Protein AF-A0A8H7DNH8-F1 (afdb_monomer_lite)

Foldseek 3Di:
DDDDDDDDDDDDDDDDDDDDDDDDDDDDDDDDDDDDDDDDDDDDDPDDPPPVVVVVVVVVVPPDDDDDDCCVPPVVVVVVVVVVVVVVVVVVVVVVVVVVVVVVVCVVVVVVVVVVVVVVVVVVVVVVVQVVCVVVVNDPPDDVVVVPVPPPPPPPVCPVVVVVVVVVVVVVVVVVVVCCVVVVDDD

Organism: Pleurotus ostreatus (NCBI:txid5322)

Secondary structure (DSSP, 8-state):
---PPPPP------------------------------------------HHHHHHHHHHHHSPPPPP-HIIIIIHHHHHHHHHHHHHHHHHHHHHHHHHHHHHHHHHHHHHHHHHHHHHHHHHHHHHHHHHHHHTT----SSHHHHHTTS---STTHHHHHHHHHHHHHHHHHHHHHHHHHH----

Sequence (187 aa):
MSSPPTSPRQSSDDTGVLPASSPNTSTSTSASLNQVQHATEKKQELKEPSLTQSRRVAETISAPFVPFDAEAAIVKPFQEETNRDTVFEREFTSMLLDIMLEFHAWSAARPRGESEYSGQLIEQRIGKVMSIEMEQGRSSTSTVLSRAYRIPFPFLRSTLIEDTRRRLSDFIKQVKLALDALTGIQL

Radius of gyration: 42.12 Å; chains: 1; bounding box: 77×62×117 Å

Structure (mmCIF, N/CA/C/O backbone):
data_AF-A0A8H7DNH8-F1
#
_entry.id   AF-A0A8H7DNH8-F1
#
loop_
_atom_site.group_PDB
_atom_site.id
_atom_site.type_symbol
_atom_site.label_atom_id
_atom_site.label_alt_id
_atom_site.label_comp_id
_atom_site.label_asym_id
_atom_site.label_entity_id
_atom_site.label_seq_id
_atom_site.pdbx_PDB_ins_code
_atom_site.Cartn_x
_atom_site.Cartn_y
_atom_site.Cartn_z
_atom_site.occupancy
_atom_site.B_iso_or_equiv
_atom_site.auth_seq_id
_atom_site.auth_comp_id
_atom_site.auth_asym_id
_atom_site.auth_atom_id
_atom_site.pdbx_PDB_model_num
ATOM 1 N N . MET A 1 1 ? 40.876 25.901 -35.686 1.00 47.91 1 MET A N 1
ATOM 2 C CA . MET A 1 1 ? 40.395 27.080 -34.937 1.00 47.91 1 MET A CA 1
ATOM 3 C C . MET A 1 1 ? 38.939 26.834 -34.600 1.00 47.91 1 MET A C 1
ATOM 5 O O . MET A 1 1 ? 38.187 26.416 -35.469 1.00 47.91 1 MET A O 1
ATOM 9 N N . SER A 1 2 ? 38.626 26.940 -33.315 1.00 46.78 2 SER A N 1
ATOM 10 C CA . SER A 1 2 ? 37.386 26.509 -32.674 1.00 46.78 2 SER A CA 1
ATOM 11 C C . SER A 1 2 ? 36.223 27.461 -32.950 1.00 46.78 2 SER A C 1
ATOM 13 O O . SER A 1 2 ? 36.419 28.671 -33.036 1.00 46.78 2 SER A O 1
ATOM 15 N N . SER A 1 3 ? 35.001 26.941 -33.007 1.00 57.00 3 SER A N 1
ATOM 16 C CA . SER A 1 3 ? 33.783 27.731 -32.792 1.00 57.00 3 SER A CA 1
ATOM 17 C C . SER A 1 3 ? 32.740 26.863 -32.073 1.00 57.00 3 SER A C 1
ATOM 19 O O . SER A 1 3 ? 32.553 25.714 -32.479 1.00 57.00 3 SER A O 1
ATOM 21 N N . PRO A 1 4 ? 32.109 27.356 -30.991 1.00 63.47 4 PRO A N 1
ATOM 22 C CA . PRO A 1 4 ? 31.113 26.617 -30.218 1.00 63.47 4 PRO A CA 1
ATOM 23 C C . PRO A 1 4 ? 29.677 26.943 -30.675 1.00 63.47 4 PRO A C 1
ATOM 25 O O . PRO A 1 4 ? 29.455 28.007 -31.256 1.00 63.47 4 PRO A O 1
ATOM 28 N N . PRO A 1 5 ? 28.683 26.085 -30.377 1.00 58.75 5 PRO A N 1
ATOM 29 C CA . PRO A 1 5 ? 27.279 26.432 -30.535 1.00 58.75 5 PRO A CA 1
ATOM 30 C C . PRO A 1 5 ? 26.673 27.052 -29.264 1.00 58.75 5 PRO A C 1
ATOM 32 O O . PRO A 1 5 ? 26.968 26.674 -28.131 1.00 58.75 5 PRO A O 1
ATOM 35 N N . THR A 1 6 ? 25.807 28.020 -29.530 1.00 52.22 6 THR A N 1
ATOM 36 C CA . THR A 1 6 ? 25.040 28.915 -28.662 1.00 52.22 6 THR A CA 1
ATOM 37 C C . THR A 1 6 ? 23.956 28.192 -27.849 1.00 52.22 6 THR A C 1
ATOM 39 O O . THR A 1 6 ? 23.147 27.462 -28.418 1.00 52.22 6 THR A O 1
ATOM 42 N N . SER A 1 7 ? 23.880 28.460 -26.539 1.00 49.66 7 SER A N 1
ATOM 43 C CA . SER A 1 7 ? 22.707 28.142 -25.703 1.00 49.66 7 SER A CA 1
ATOM 44 C C . SER A 1 7 ? 21.700 29.303 -25.679 1.00 49.66 7 SER A C 1
ATOM 46 O O . SER A 1 7 ? 22.113 30.460 -25.783 1.00 49.66 7 SER A O 1
ATOM 48 N N . PRO A 1 8 ? 20.392 29.027 -25.511 1.00 54.66 8 PRO A N 1
ATOM 49 C CA . PRO A 1 8 ? 19.342 30.035 -25.592 1.00 54.66 8 PRO A CA 1
ATOM 50 C C . PRO A 1 8 ? 18.833 30.522 -24.219 1.00 54.66 8 PRO A C 1
ATOM 52 O O . PRO A 1 8 ? 18.924 29.821 -23.216 1.00 54.66 8 PRO A O 1
ATOM 55 N N . ARG A 1 9 ? 18.127 31.664 -24.281 1.00 39.25 9 ARG A N 1
ATOM 56 C CA . ARG A 1 9 ? 16.942 32.038 -23.480 1.00 39.25 9 ARG A CA 1
ATOM 57 C C . ARG A 1 9 ? 17.170 32.552 -22.045 1.00 39.25 9 ARG A C 1
ATOM 59 O O . ARG A 1 9 ? 17.145 31.804 -21.078 1.00 39.25 9 ARG A O 1
ATOM 66 N N . GLN A 1 10 ? 17.211 33.877 -21.915 1.00 41.88 10 GLN A N 1
ATOM 67 C CA . GLN A 1 10 ? 16.674 34.586 -20.750 1.00 41.88 10 GLN A CA 1
ATOM 68 C C . GLN A 1 10 ? 15.463 35.394 -21.225 1.00 41.88 10 GLN A C 1
ATOM 70 O O . GLN A 1 10 ? 15.600 36.226 -22.119 1.00 41.88 10 GLN A O 1
ATOM 75 N N . SER A 1 11 ? 14.284 35.106 -20.672 1.00 46.84 11 SER A N 1
ATOM 76 C CA . SER A 1 11 ? 13.146 36.022 -20.714 1.00 46.84 11 SER A CA 1
ATOM 77 C C . SER A 1 11 ? 12.839 36.441 -19.284 1.00 46.84 11 SER A C 1
ATOM 79 O O . SER A 1 11 ? 12.730 35.611 -18.381 1.00 46.84 11 SER A O 1
ATOM 81 N N . SER A 1 12 ? 12.789 37.750 -19.122 1.00 50.28 12 SER A N 1
ATOM 82 C CA . SER A 1 12 ? 12.244 38.489 -17.997 1.00 50.28 12 SER A CA 1
ATOM 83 C C . SER A 1 12 ? 10.714 38.433 -18.027 1.00 50.28 12 SER A C 1
ATOM 85 O O . SER A 1 12 ? 10.151 38.120 -19.077 1.00 50.28 12 SER A O 1
ATOM 87 N N . ASP A 1 13 ? 10.123 38.757 -16.875 1.00 42.81 13 ASP A N 1
ATOM 88 C CA . ASP A 1 13 ? 8.752 39.229 -16.593 1.00 42.81 13 ASP A CA 1
ATOM 89 C C . ASP A 1 13 ? 8.106 38.384 -15.485 1.00 42.81 13 ASP A C 1
ATOM 91 O O . ASP A 1 13 ? 8.269 37.168 -15.443 1.00 42.81 13 ASP A O 1
ATOM 95 N N . ASP A 1 14 ? 7.299 38.903 -14.569 1.00 35.97 14 ASP A N 1
ATOM 96 C CA . ASP A 1 14 ? 7.081 40.237 -14.011 1.00 35.97 14 ASP A CA 1
ATOM 97 C C . ASP A 1 14 ? 6.095 40.010 -12.839 1.00 35.97 14 ASP A C 1
ATOM 99 O O . ASP A 1 14 ? 5.293 39.077 -12.852 1.00 35.97 14 ASP A O 1
ATOM 103 N N . THR A 1 15 ? 6.230 40.837 -11.812 1.00 45.03 15 THR A N 1
ATOM 104 C CA . THR A 1 15 ? 5.279 41.288 -10.781 1.00 45.03 15 THR A CA 1
ATOM 105 C C . THR A 1 15 ? 3.894 40.614 -10.615 1.00 45.03 15 THR A C 1
ATOM 107 O O . THR A 1 15 ? 3.069 40.573 -11.521 1.00 45.03 15 THR A O 1
ATOM 110 N N . GLY A 1 16 ? 3.556 40.264 -9.363 1.00 33.72 16 GLY A N 1
ATOM 111 C CA . GLY A 1 16 ? 2.184 39.947 -8.923 1.00 33.72 16 GLY A CA 1
ATOM 112 C C . GLY A 1 16 ? 2.096 39.660 -7.414 1.00 33.72 16 GLY A C 1
ATOM 113 O O . GLY A 1 16 ? 2.322 38.535 -6.997 1.00 33.72 16 GLY A O 1
ATOM 114 N N . VAL A 1 17 ? 2.024 40.685 -6.555 1.00 40.66 17 VAL A N 1
ATOM 115 C CA . VAL A 1 17 ? 0.801 41.146 -5.850 1.00 40.66 17 VAL A CA 1
ATOM 116 C C . VAL A 1 17 ? 0.347 40.238 -4.686 1.00 40.66 17 VAL A C 1
ATOM 118 O O . VAL A 1 17 ? -0.134 39.127 -4.875 1.00 40.66 17 VAL A O 1
ATOM 121 N N . LEU A 1 18 ? 0.459 40.779 -3.462 1.00 46.69 18 LEU A N 1
ATOM 122 C CA . LEU A 1 18 ? -0.246 40.336 -2.247 1.00 46.69 18 LEU A CA 1
ATOM 123 C C . LEU A 1 18 ? -1.770 40.466 -2.432 1.00 46.69 18 LEU A C 1
ATOM 125 O O . LEU A 1 18 ? -2.220 41.413 -3.078 1.00 46.69 18 LEU A O 1
ATOM 129 N N . PRO A 1 19 ? -2.578 39.633 -1.755 1.00 52.28 19 PRO A N 1
ATOM 130 C CA . PRO A 1 19 ? -3.329 40.217 -0.642 1.00 52.28 19 PRO A CA 1
ATOM 131 C C . PRO A 1 19 ? -3.487 39.300 0.581 1.00 52.28 19 PRO A C 1
ATOM 133 O O . PRO A 1 19 ? -3.458 38.074 0.517 1.00 52.28 19 PRO A O 1
ATOM 136 N N . ALA A 1 20 ? -3.692 39.967 1.714 1.00 44.56 20 ALA A N 1
ATOM 137 C CA . ALA A 1 20 ? -4.118 39.418 2.991 1.00 44.56 20 ALA A CA 1
ATOM 138 C C . ALA A 1 20 ? -5.508 38.760 2.930 1.00 44.56 20 ALA A C 1
ATOM 140 O O . ALA A 1 20 ? -6.344 39.177 2.129 1.00 44.56 20 ALA A O 1
ATOM 141 N N . SER A 1 21 ? -5.790 37.840 3.862 1.00 36.47 21 SER A N 1
ATOM 142 C CA . SER A 1 21 ? -6.892 37.945 4.845 1.00 36.47 21 SER A CA 1
ATOM 143 C C . SER A 1 21 ? -7.026 36.665 5.679 1.00 36.47 21 SER A C 1
ATOM 145 O O . SER A 1 21 ? -7.123 35.564 5.145 1.00 36.47 21 SER A O 1
ATOM 147 N N . SER A 1 22 ? -7.060 36.837 7.001 1.00 43.62 22 SER A N 1
ATOM 148 C CA . SER A 1 22 ? -7.475 35.842 7.997 1.00 43.62 22 SER A CA 1
ATOM 149 C C . SER A 1 22 ? -8.967 35.492 7.889 1.00 43.62 22 SER A C 1
ATOM 151 O O . SER A 1 22 ? -9.745 36.266 7.330 1.00 43.62 22 SER A O 1
ATOM 153 N N . PRO A 1 23 ? -9.399 34.430 8.588 1.00 46.44 23 PRO A N 1
ATOM 154 C CA . PRO A 1 23 ? -10.554 34.590 9.468 1.00 46.44 23 PRO A CA 1
ATOM 155 C C . PRO A 1 23 ? -10.302 34.006 10.868 1.00 46.44 23 PRO A C 1
ATOM 157 O O . PRO A 1 23 ? -10.186 32.799 11.054 1.00 46.44 23 PRO A O 1
ATOM 160 N N . ASN A 1 24 ? -10.287 34.894 11.866 1.00 41.66 24 ASN A N 1
ATOM 161 C CA . ASN A 1 24 ? -10.504 34.568 13.275 1.00 41.66 24 ASN A CA 1
ATOM 162 C C . ASN A 1 24 ? -11.977 34.852 13.596 1.00 41.66 24 ASN A C 1
ATOM 164 O O . ASN A 1 24 ? -12.359 36.018 13.562 1.00 41.66 24 ASN A O 1
ATOM 168 N N . THR A 1 25 ? -12.795 33.849 13.935 1.00 32.25 25 THR A N 1
ATOM 169 C CA . THR A 1 25 ? -14.056 33.988 14.709 1.00 32.25 25 THR A CA 1
ATOM 170 C C . THR A 1 25 ? -14.469 32.577 15.158 1.00 32.25 25 THR A C 1
ATOM 172 O O . THR A 1 25 ? -14.667 31.704 14.321 1.00 32.25 25 THR A O 1
ATOM 175 N N . SER A 1 26 ? -14.513 32.233 16.446 1.00 38.59 26 SER A N 1
ATOM 176 C CA . SER A 1 26 ? -15.709 32.368 17.297 1.00 38.59 26 SER A CA 1
ATOM 177 C C . SER A 1 26 ? -15.311 32.063 18.751 1.00 38.59 26 SER A C 1
ATOM 179 O O . SER A 1 26 ? -14.665 31.055 19.009 1.00 38.59 26 SER A O 1
ATOM 181 N N . THR A 1 27 ? -15.480 32.998 19.687 1.00 37.09 27 THR A N 1
ATOM 182 C CA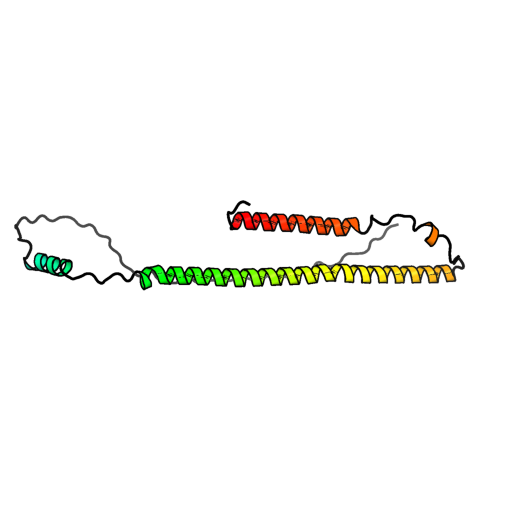 . THR A 1 27 ? -16.685 33.181 20.529 1.00 37.09 27 THR A CA 1
ATOM 183 C C . THR A 1 27 ? -16.536 32.466 21.874 1.00 37.09 27 THR A C 1
ATOM 185 O O . THR A 1 27 ? -17.036 31.365 22.074 1.00 37.09 27 THR A O 1
ATOM 188 N N . SER A 1 28 ? -15.884 33.152 22.815 1.00 36.84 28 SER A N 1
ATOM 189 C CA . SER A 1 28 ? -15.986 32.881 24.252 1.00 36.84 28 SER A CA 1
ATOM 190 C C . SER A 1 28 ? -16.649 34.093 24.895 1.00 36.84 28 SER A C 1
ATOM 192 O O . SER A 1 28 ? -16.030 35.133 25.117 1.00 36.84 28 SER A O 1
ATOM 194 N N . THR A 1 29 ? -17.953 33.971 25.098 1.00 35.06 29 THR A N 1
ATOM 195 C CA . THR A 1 29 ? -18.839 35.005 25.625 1.00 35.06 29 THR A CA 1
ATOM 196 C C . THR A 1 29 ? -18.687 35.105 27.145 1.00 35.06 29 THR A C 1
ATOM 198 O O . THR A 1 29 ? -18.969 34.154 27.861 1.00 35.06 29 THR A O 1
ATOM 201 N N . SER A 1 30 ? -18.216 36.277 27.585 1.00 43.06 30 SER A N 1
ATOM 202 C CA . SER A 1 30 ? -18.498 36.999 28.840 1.00 43.06 30 SER A CA 1
ATOM 203 C C . SER A 1 30 ? -18.655 36.217 30.158 1.00 43.06 30 SER A C 1
ATOM 205 O O . SER A 1 30 ? -19.624 35.494 30.348 1.00 43.06 30 SER A O 1
ATOM 207 N N . ALA A 1 31 ? -17.900 36.604 31.185 1.00 35.28 31 ALA A N 1
ATOM 208 C CA . ALA A 1 31 ? -18.336 37.699 32.057 1.00 35.28 31 ALA A CA 1
ATOM 209 C C . ALA A 1 31 ? -17.253 38.054 33.086 1.00 35.28 31 ALA A C 1
ATOM 211 O O . ALA A 1 31 ? -16.633 37.206 33.717 1.00 35.28 31 ALA A O 1
ATOM 212 N N . SER A 1 32 ? -17.055 39.361 33.203 1.00 36.47 32 SER A N 1
ATOM 213 C CA . SER A 1 32 ? -16.192 40.074 34.133 1.00 36.47 32 SER A CA 1
ATOM 214 C C . SER A 1 32 ? -16.558 39.795 35.594 1.00 36.47 32 SER A C 1
ATOM 216 O O . SER A 1 32 ? -17.729 39.900 35.955 1.00 36.47 32 SER A O 1
ATOM 218 N N . LEU A 1 33 ? -15.562 39.529 36.444 1.00 34.47 33 LEU A N 1
ATOM 219 C CA . LEU A 1 33 ? -15.704 39.681 37.892 1.00 34.47 33 LEU A CA 1
ATOM 220 C C . LEU A 1 33 ? -14.385 40.173 38.507 1.00 34.47 33 LEU A C 1
ATOM 222 O O . LEU A 1 33 ? -13.597 39.415 39.060 1.00 34.47 33 LEU A O 1
ATOM 226 N N . ASN A 1 34 ? -14.153 41.478 38.406 1.00 37.84 34 ASN A N 1
ATOM 227 C CA . ASN A 1 34 ? -13.352 42.197 39.389 1.00 37.84 34 ASN A CA 1
ATOM 228 C C . ASN A 1 34 ? -14.333 43.006 40.228 1.00 37.84 34 ASN A C 1
ATOM 230 O O . ASN A 1 34 ? -15.048 43.820 39.656 1.00 37.84 34 ASN A O 1
ATOM 234 N N . GLN A 1 35 ? -14.348 42.804 41.547 1.00 35.75 35 GLN A N 1
ATOM 235 C CA . GLN A 1 35 ? -14.047 43.871 42.507 1.00 35.75 35 GLN A CA 1
ATOM 236 C C . GLN A 1 35 ? -14.155 43.342 43.943 1.00 35.75 35 GLN A C 1
ATOM 238 O O . GLN A 1 35 ? -15.228 43.022 44.447 1.00 35.75 35 GLN A O 1
ATOM 243 N N . VAL A 1 36 ? -13.001 43.288 44.602 1.00 41.91 36 VAL A N 1
ATOM 244 C CA . VAL A 1 36 ? -12.860 43.248 46.058 1.00 41.91 36 VAL A CA 1
ATOM 245 C C . VAL A 1 36 ? -13.346 44.587 46.612 1.00 41.91 36 VAL A C 1
ATOM 247 O O . VAL A 1 36 ? -12.793 45.621 46.243 1.00 41.91 36 VAL A O 1
ATOM 250 N N . GLN A 1 37 ? -14.326 44.576 47.517 1.00 40.38 37 GLN A N 1
ATOM 251 C CA . GLN A 1 37 ? -14.534 45.661 48.477 1.00 40.38 37 GLN A CA 1
ATOM 252 C C . GLN A 1 37 ? -14.891 45.121 49.861 1.00 40.38 37 GLN A C 1
ATOM 254 O O . GLN A 1 37 ? -15.451 44.042 50.035 1.00 40.38 37 GLN A O 1
ATOM 259 N N . HIS A 1 38 ? -14.438 45.908 50.825 1.00 32.72 38 HIS A N 1
ATOM 260 C CA . HIS A 1 38 ? -14.163 45.597 52.210 1.00 32.72 38 HIS A CA 1
ATOM 261 C C . HIS A 1 38 ? -15.381 45.276 53.076 1.00 32.72 38 HIS A C 1
ATOM 263 O O . HIS A 1 38 ? -16.497 45.750 52.870 1.00 32.72 38 HIS A O 1
ATOM 269 N N . ALA A 1 39 ? -15.067 44.518 54.124 1.00 39.44 39 ALA A N 1
ATOM 270 C CA . ALA A 1 39 ? -15.871 44.292 55.305 1.00 39.44 39 ALA A CA 1
ATOM 271 C C . ALA A 1 39 ? -16.449 45.594 55.878 1.00 39.44 39 ALA A C 1
ATOM 273 O O . ALA A 1 39 ? -15.729 46.558 56.129 1.00 39.44 39 ALA A O 1
ATOM 274 N N . THR A 1 40 ? -17.749 45.570 56.161 1.00 34.09 40 THR A N 1
ATOM 275 C CA . THR A 1 40 ? -18.345 46.405 57.201 1.00 34.09 40 THR A CA 1
ATOM 276 C C . THR A 1 40 ? -18.897 45.462 58.257 1.00 34.09 40 THR A C 1
ATOM 278 O O . THR A 1 40 ? -19.772 44.641 57.982 1.00 34.09 40 THR A O 1
ATOM 281 N N . GLU A 1 41 ? -18.332 45.552 59.455 1.00 45.62 41 GLU A N 1
ATOM 282 C CA . GLU A 1 41 ? -18.814 44.878 60.650 1.00 45.62 41 GLU A CA 1
ATOM 283 C C . GLU A 1 41 ? -20.268 45.274 60.933 1.00 45.62 41 GLU A C 1
ATOM 285 O O . GLU A 1 41 ? -20.594 46.451 61.099 1.00 45.62 41 GLU A O 1
ATOM 290 N N . LYS A 1 42 ? -21.141 44.276 61.078 1.00 39.53 42 LYS A N 1
ATOM 291 C CA . LYS A 1 42 ? -22.311 44.394 61.945 1.00 39.53 42 LYS A CA 1
ATOM 292 C C . LYS A 1 42 ? -22.514 43.090 62.709 1.00 39.53 42 LYS A C 1
ATOM 294 O O . LYS A 1 42 ? -22.733 42.026 62.145 1.00 39.53 42 LYS A O 1
ATOM 299 N N . LYS A 1 43 ? -22.368 43.232 64.021 1.00 46.44 43 LYS A N 1
ATOM 300 C CA . LYS A 1 43 ? -22.680 42.291 65.096 1.00 46.44 43 LYS A CA 1
ATOM 301 C C . LYS A 1 43 ? -24.183 41.959 65.088 1.00 46.44 43 LYS A C 1
ATOM 303 O O . LYS A 1 43 ? -24.965 42.827 64.710 1.00 46.44 43 LYS A O 1
ATOM 308 N N . GLN A 1 44 ? -24.533 40.791 65.648 1.00 41.16 44 GLN A N 1
ATOM 309 C CA . GLN A 1 44 ? -25.872 40.162 65.777 1.00 41.16 44 GLN A CA 1
ATOM 310 C C . GLN A 1 44 ? -26.186 39.261 64.571 1.00 41.16 44 GLN A C 1
ATOM 312 O O . GLN A 1 44 ? -26.022 39.671 63.436 1.00 41.16 44 GLN A O 1
ATOM 317 N N . GLU A 1 45 ? -26.579 37.998 64.692 1.00 39.72 45 GLU A N 1
ATOM 318 C CA . GLU A 1 45 ? -27.318 37.281 65.729 1.00 39.72 45 GLU A CA 1
ATOM 319 C C . GLU A 1 45 ? -27.173 35.783 65.399 1.00 39.72 45 GLU A C 1
ATOM 321 O O . GLU A 1 45 ? -27.024 35.424 64.228 1.00 39.72 45 GLU A O 1
ATOM 326 N N . LEU A 1 46 ? -27.190 34.907 66.402 1.00 50.75 46 LEU A N 1
ATOM 327 C CA . LEU A 1 46 ? -27.170 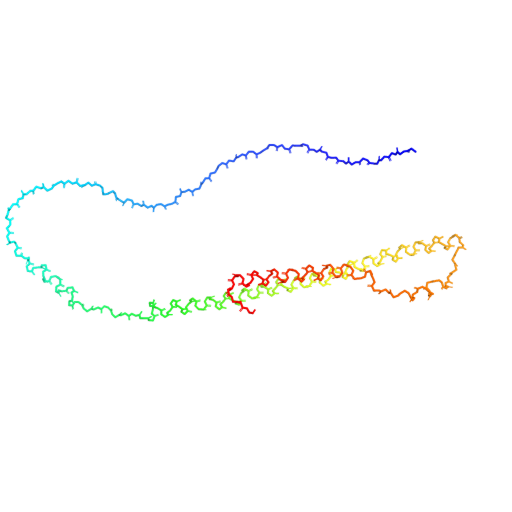33.452 66.243 1.00 50.75 46 LEU A CA 1
ATOM 328 C C . LEU A 1 46 ? -28.448 33.004 65.504 1.00 50.75 46 LEU A C 1
ATOM 330 O O . LEU A 1 46 ? -29.454 32.683 66.127 1.00 50.75 46 LEU A O 1
ATOM 334 N N . LYS A 1 47 ? -28.431 33.037 64.168 1.00 44.78 47 LYS A N 1
ATOM 335 C CA . LYS A 1 47 ? -29.545 32.598 63.328 1.00 44.78 47 LYS A CA 1
ATOM 336 C C . LYS A 1 47 ? -29.426 31.094 63.134 1.00 44.78 47 LYS A C 1
ATOM 338 O O . LYS A 1 47 ? -28.606 30.625 62.347 1.00 44.78 47 LYS A O 1
ATOM 343 N N . GLU A 1 48 ? -30.236 30.367 63.897 1.00 53.12 48 GLU A N 1
ATOM 344 C CA . GLU A 1 48 ? -30.597 28.971 63.651 1.00 53.12 48 GLU A CA 1
ATOM 345 C C . GLU A 1 48 ? -30.624 28.683 62.136 1.00 53.12 48 GLU A C 1
ATOM 347 O O . GLU A 1 48 ? -31.271 29.437 61.392 1.00 53.12 48 GLU A O 1
ATOM 352 N N . PRO A 1 49 ? -29.938 27.634 61.635 1.00 55.97 49 PRO A N 1
ATOM 353 C CA . PRO A 1 49 ? -30.092 27.245 60.245 1.00 55.97 49 PRO A CA 1
ATOM 354 C C . PRO A 1 49 ? -31.567 26.924 60.035 1.00 55.97 49 PRO A C 1
ATOM 356 O O . PRO A 1 49 ? -32.108 26.013 60.658 1.00 55.97 49 PRO A O 1
ATOM 359 N N . SER A 1 50 ? -32.226 27.717 59.187 1.00 56.56 50 SER A N 1
ATOM 360 C CA . SER A 1 50 ? -33.642 27.555 58.873 1.00 56.56 50 SER A CA 1
ATOM 361 C C . SER A 1 50 ? -33.944 26.070 58.639 1.00 56.56 50 SER A C 1
ATOM 363 O O . SER A 1 50 ? -33.316 25.439 57.784 1.00 56.56 50 SER A O 1
ATOM 365 N N . LEU A 1 51 ? -34.878 25.497 59.405 1.00 60.50 51 LEU A N 1
ATOM 366 C CA . LEU A 1 51 ? -35.277 24.083 59.311 1.00 60.50 51 LEU A CA 1
ATOM 367 C C . LEU A 1 51 ? -35.600 23.667 57.861 1.00 60.50 51 LEU A C 1
ATOM 369 O O . LEU A 1 51 ? -35.437 22.513 57.475 1.00 60.50 51 LEU A O 1
ATOM 373 N N . THR A 1 52 ? -35.975 24.635 57.025 1.00 65.06 52 THR A N 1
ATOM 374 C CA . THR A 1 52 ? -36.193 24.513 55.582 1.00 65.06 52 THR A CA 1
ATOM 375 C C . THR A 1 52 ? -34.948 24.156 54.764 1.00 65.06 52 THR A C 1
ATOM 377 O O . THR A 1 52 ? -35.068 23.430 53.781 1.00 65.06 52 THR A O 1
ATOM 380 N N . GLN A 1 53 ? -33.755 24.635 55.129 1.00 76.94 53 GLN A N 1
ATOM 381 C CA . GLN A 1 53 ? -32.516 24.317 54.407 1.00 76.94 53 GLN A CA 1
ATOM 382 C C . GLN A 1 53 ? -32.028 22.907 54.742 1.00 76.94 53 GLN A C 1
ATOM 384 O O . GLN A 1 53 ? -31.702 22.148 53.834 1.00 76.94 53 GLN A O 1
ATOM 389 N N . SER A 1 54 ? -32.048 22.538 56.027 1.00 76.81 54 SER A N 1
ATOM 390 C CA . SER A 1 54 ? -31.710 21.178 56.465 1.00 76.81 54 SER A CA 1
ATOM 391 C C . SER A 1 54 ? -32.671 20.149 55.856 1.00 76.81 54 SER A C 1
ATOM 393 O O . SER A 1 54 ? -32.238 19.124 55.335 1.00 76.81 54 SER A O 1
ATOM 395 N N . ARG A 1 55 ? -33.968 20.485 55.788 1.00 72.69 55 ARG A N 1
ATOM 396 C CA . ARG A 1 55 ? -34.989 19.677 55.110 1.00 72.69 55 ARG A CA 1
ATOM 397 C C . ARG A 1 55 ? -34.737 19.517 53.607 1.00 72.69 55 ARG A C 1
ATOM 399 O O . ARG A 1 55 ? -34.837 18.403 53.115 1.00 72.69 55 ARG A O 1
ATOM 406 N N . ARG A 1 56 ? -34.352 20.577 52.882 1.00 79.75 56 ARG A N 1
ATOM 407 C CA . ARG A 1 56 ? -34.012 20.471 51.447 1.00 79.75 56 ARG A CA 1
ATOM 408 C C . ARG A 1 56 ? -32.783 19.612 51.187 1.00 79.75 56 ARG A C 1
ATOM 410 O O . ARG A 1 56 ? -32.774 18.841 50.232 1.00 79.75 56 ARG A O 1
ATOM 417 N N . VAL A 1 57 ? -31.747 19.747 52.015 1.00 82.69 57 VAL A N 1
ATOM 418 C CA . VAL A 1 57 ? -30.561 18.893 51.901 1.00 82.69 57 VAL A CA 1
ATOM 419 C C . VAL A 1 57 ? -30.976 17.448 52.155 1.00 82.69 57 VAL A C 1
ATOM 421 O O . VAL A 1 57 ? -30.744 16.620 51.286 1.00 82.69 57 VAL A O 1
ATOM 424 N N . ALA A 1 58 ? -31.697 17.168 53.247 1.00 82.69 58 ALA A N 1
ATOM 425 C CA . ALA A 1 58 ? -32.217 15.837 53.568 1.00 82.69 58 ALA A CA 1
ATOM 426 C C . ALA A 1 58 ? -33.086 15.232 52.446 1.00 82.69 58 ALA A C 1
ATOM 428 O O . ALA A 1 58 ? -32.932 14.057 52.125 1.00 82.69 58 ALA A O 1
ATOM 429 N N . GLU A 1 59 ? -33.948 16.023 51.804 1.00 81.19 59 GLU A N 1
ATOM 430 C CA . GLU A 1 59 ? -34.748 15.607 50.639 1.00 81.19 59 GLU A CA 1
ATOM 431 C C . GLU A 1 59 ? -33.868 15.296 49.410 1.00 81.19 59 GLU A C 1
ATOM 433 O O . GLU A 1 59 ? -34.165 14.378 48.653 1.00 81.19 59 GLU A O 1
ATOM 438 N N . THR A 1 60 ? -32.739 15.990 49.240 1.00 82.81 60 THR A N 1
ATOM 439 C CA . THR A 1 60 ? -31.809 15.765 48.117 1.00 82.81 60 THR A CA 1
ATOM 440 C C . THR A 1 60 ? -30.948 14.513 48.316 1.00 82.81 60 THR A C 1
ATOM 442 O O . THR A 1 60 ? -30.733 13.770 47.367 1.00 82.81 60 THR A O 1
ATOM 445 N N . ILE A 1 61 ? -30.473 14.247 49.539 1.00 84.75 61 ILE A N 1
ATOM 446 C CA . ILE A 1 61 ? -29.691 13.030 49.859 1.00 84.75 61 ILE A CA 1
ATOM 447 C C . ILE A 1 61 ? -30.556 11.781 50.069 1.00 84.75 61 ILE A C 1
ATOM 449 O O . ILE A 1 61 ? -30.031 10.673 50.017 1.00 84.75 61 ILE A O 1
ATOM 453 N N . SER A 1 62 ? -31.862 11.936 50.301 1.00 86.19 62 SER A N 1
ATOM 454 C CA . SER A 1 62 ? -32.810 10.812 50.339 1.00 86.19 62 SER A CA 1
ATOM 455 C C . SER A 1 62 ? -33.403 10.475 48.971 1.00 86.19 62 SER A C 1
ATOM 457 O O . SER A 1 62 ? -34.014 9.415 48.826 1.00 86.19 62 SER A O 1
ATOM 459 N N . ALA A 1 63 ? -33.206 11.337 47.966 1.00 86.44 63 ALA A N 1
ATOM 460 C CA . ALA A 1 63 ? -33.575 11.025 46.597 1.00 86.44 63 ALA A CA 1
ATOM 461 C C . ALA A 1 63 ? -32.752 9.814 46.107 1.00 86.44 63 ALA A C 1
ATOM 463 O O . ALA A 1 63 ? -31.520 9.835 46.187 1.00 86.44 63 ALA A O 1
ATOM 464 N N . PRO A 1 64 ? -33.399 8.747 45.609 1.00 87.75 64 PRO A N 1
ATOM 465 C CA . PRO A 1 64 ? -32.689 7.592 45.082 1.00 87.75 64 PRO A CA 1
ATOM 466 C C . PRO A 1 64 ? -31.879 7.988 43.844 1.00 87.75 64 PRO A C 1
ATOM 468 O O . PRO A 1 64 ? -32.379 8.669 42.947 1.00 87.75 64 PRO A O 1
ATOM 471 N N . PHE A 1 65 ? -30.623 7.545 43.793 1.00 85.69 65 PHE A N 1
ATOM 472 C CA . PHE A 1 65 ? -29.768 7.770 42.633 1.00 85.69 65 PHE A CA 1
ATOM 473 C C . PHE A 1 65 ? -30.312 7.026 41.413 1.00 85.69 65 PHE A C 1
ATOM 475 O O . PHE A 1 65 ? -30.777 5.888 41.516 1.00 85.69 65 PHE A O 1
ATOM 482 N N . VAL A 1 66 ? -30.211 7.665 40.247 1.00 87.69 66 VAL A N 1
ATOM 483 C CA . VAL A 1 66 ? -30.474 6.999 38.969 1.00 87.69 66 VAL A CA 1
ATOM 484 C C . VAL A 1 66 ? -29.468 5.852 38.817 1.00 87.69 66 VAL A C 1
ATOM 486 O O . VAL A 1 66 ? -28.268 6.091 38.991 1.00 87.69 66 VAL A O 1
ATOM 489 N N . PRO A 1 67 ? -29.918 4.620 38.514 1.00 90.56 67 PRO A N 1
ATOM 490 C CA . PRO A 1 67 ? -29.012 3.511 38.265 1.00 90.56 67 PRO A CA 1
ATOM 491 C C . PRO A 1 67 ? -28.043 3.858 37.138 1.00 90.56 67 PRO A C 1
ATOM 493 O O . PRO A 1 67 ? -28.445 4.357 36.087 1.00 90.56 67 PRO A O 1
ATOM 496 N N . PHE A 1 68 ? -26.761 3.599 37.366 1.00 92.19 68 PHE A N 1
ATOM 497 C CA . PHE A 1 68 ? -25.742 3.801 36.352 1.00 92.19 68 PHE A CA 1
ATOM 498 C C . PHE A 1 68 ? -25.856 2.720 35.273 1.00 92.19 68 PHE A C 1
ATOM 500 O O . PHE A 1 68 ? -25.727 1.531 35.568 1.00 92.19 68 PHE A O 1
ATOM 507 N N . ASP A 1 69 ? -26.069 3.139 34.027 1.00 92.81 69 ASP A N 1
ATOM 508 C CA . ASP A 1 69 ? -26.038 2.246 32.873 1.00 92.81 69 ASP A CA 1
ATOM 509 C C . ASP A 1 69 ? -24.609 2.142 32.325 1.00 92.81 69 ASP A C 1
ATOM 511 O O . ASP A 1 69 ? -24.154 2.952 31.513 1.00 92.81 69 ASP A O 1
ATOM 515 N N . ALA A 1 70 ? -23.889 1.127 32.798 1.00 92.56 70 ALA A N 1
ATOM 516 C CA . ALA A 1 70 ? -22.528 0.847 32.359 1.00 92.56 70 ALA A CA 1
ATOM 517 C C . ALA A 1 70 ? -22.450 0.439 30.877 1.00 92.56 70 ALA A C 1
ATOM 519 O O . ALA A 1 70 ? -21.415 0.651 30.241 1.00 92.56 70 ALA A O 1
ATOM 520 N N . GLU A 1 71 ? -23.520 -0.136 30.319 1.00 93.19 71 GLU A N 1
ATOM 521 C CA . GLU A 1 71 ? -23.543 -0.615 28.936 1.00 93.19 71 GLU A CA 1
ATOM 522 C C . GLU A 1 71 ? -23.536 0.565 27.964 1.00 93.19 71 GLU A C 1
ATOM 524 O O . GLU A 1 71 ? -22.674 0.640 27.085 1.00 93.19 71 GLU A O 1
ATOM 529 N N . ALA A 1 72 ? -24.420 1.537 28.189 1.00 92.44 72 ALA A N 1
ATOM 530 C CA . ALA A 1 72 ? -24.481 2.744 27.378 1.00 92.44 72 ALA A CA 1
ATOM 531 C C . ALA A 1 72 ? -23.312 3.706 27.629 1.00 92.44 72 ALA A C 1
ATOM 533 O O . ALA A 1 72 ? -22.790 4.289 26.679 1.00 92.44 72 ALA A O 1
ATOM 534 N N . ALA A 1 73 ? -22.894 3.883 28.888 1.00 92.00 73 ALA A N 1
ATOM 535 C CA . ALA A 1 73 ? -21.897 4.895 29.237 1.00 92.00 73 ALA A CA 1
ATOM 536 C C . ALA A 1 73 ? -20.448 4.461 28.967 1.00 92.00 73 ALA A C 1
ATOM 538 O O . ALA A 1 73 ? -19.595 5.318 28.744 1.00 92.00 73 ALA A O 1
ATOM 539 N N . ILE A 1 74 ? -20.153 3.156 29.020 1.00 93.19 74 ILE A N 1
ATOM 540 C CA . ILE A 1 74 ? -18.777 2.646 28.931 1.00 93.19 74 ILE A CA 1
ATOM 541 C C . ILE A 1 74 ? -18.652 1.599 27.832 1.00 93.19 74 ILE A C 1
ATOM 543 O O . ILE A 1 74 ? -17.823 1.747 26.944 1.00 93.19 74 ILE A O 1
ATOM 547 N N . VAL A 1 75 ? -19.459 0.540 27.851 1.00 96.00 75 VAL A N 1
ATOM 548 C CA . VAL A 1 75 ? -19.217 -0.605 26.956 1.00 96.00 75 VAL A CA 1
ATOM 549 C C . VAL A 1 75 ? -19.399 -0.223 25.486 1.00 96.00 75 VAL A C 1
ATOM 551 O O . VAL A 1 75 ? -18.531 -0.517 24.666 1.00 96.00 75 VAL A O 1
ATOM 554 N N . LYS A 1 76 ? -20.489 0.473 25.146 1.00 96.19 76 LYS A N 1
ATOM 555 C CA . LYS A 1 76 ? -20.797 0.860 23.762 1.00 96.19 76 LYS A CA 1
ATOM 556 C C . LYS A 1 76 ? -19.731 1.753 23.114 1.00 96.19 76 LYS A C 1
ATOM 558 O O . LYS A 1 76 ? -19.264 1.370 22.044 1.00 96.19 76 LYS A O 1
ATOM 563 N N . PRO A 1 77 ? -19.294 2.872 23.724 1.00 97.06 77 PRO A N 1
ATOM 564 C CA . PRO A 1 77 ? -18.246 3.711 23.141 1.00 97.06 77 PRO A CA 1
ATOM 565 C C . PRO A 1 77 ? -16.953 2.950 22.831 1.00 97.06 77 PRO A C 1
ATOM 567 O O . PRO A 1 77 ? -16.380 3.117 21.759 1.00 97.06 77 PRO A O 1
ATOM 570 N N . PHE A 1 78 ? -16.515 2.069 23.733 1.00 96.56 78 PHE A N 1
ATOM 571 C CA . PHE A 1 78 ? -15.302 1.275 23.519 1.00 96.56 78 PHE A CA 1
ATOM 572 C C . PHE A 1 78 ? -15.488 0.200 22.446 1.00 96.56 78 PHE A C 1
ATOM 574 O O . PHE A 1 78 ? -14.577 -0.056 21.658 1.00 96.56 78 PHE A O 1
ATOM 581 N N . GLN A 1 79 ? -16.668 -0.417 22.386 1.00 96.56 79 GLN A N 1
ATOM 582 C CA . GLN A 1 79 ? -16.992 -1.378 21.339 1.00 96.56 79 GLN A CA 1
ATOM 583 C C . GLN A 1 79 ? -17.036 -0.708 19.959 1.00 96.56 79 GLN A C 1
ATOM 585 O O . GLN A 1 79 ? -16.583 -1.292 18.974 1.00 96.56 79 GLN A O 1
ATOM 590 N N . GLU A 1 80 ? -17.565 0.512 19.888 1.00 96.69 80 GLU A N 1
ATOM 591 C CA . GLU A 1 80 ? -17.614 1.302 18.662 1.00 96.69 80 GLU A CA 1
ATOM 592 C C . GLU A 1 80 ? -16.218 1.746 18.218 1.00 96.69 80 GLU A C 1
ATOM 594 O O . GLU A 1 80 ? -15.887 1.570 17.047 1.00 96.69 80 GLU A O 1
ATOM 599 N N . GLU A 1 81 ? -15.368 2.204 19.141 1.00 96.12 81 GLU A N 1
ATOM 600 C CA . GLU A 1 81 ? -13.967 2.524 18.839 1.00 96.12 81 GLU A CA 1
ATOM 601 C C . GLU A 1 81 ? -13.209 1.290 18.332 1.00 96.12 81 GLU A C 1
ATOM 603 O O . GLU A 1 81 ? -12.571 1.335 17.285 1.00 96.12 81 GLU A O 1
ATOM 608 N N . THR A 1 82 ? -13.382 0.141 18.995 1.00 97.00 82 THR A N 1
ATOM 609 C CA . THR A 1 82 ? -12.781 -1.130 18.555 1.00 97.00 82 THR A CA 1
ATOM 610 C C . THR A 1 82 ? -13.233 -1.496 17.141 1.00 97.00 82 THR A C 1
ATOM 612 O O . THR A 1 82 ? -12.434 -1.920 16.310 1.00 97.00 82 THR A O 1
ATOM 615 N N . ASN A 1 83 ? -14.523 -1.335 16.835 1.00 97.50 83 ASN A N 1
ATOM 616 C CA . ASN A 1 83 ? -15.035 -1.614 15.498 1.00 97.50 83 ASN A CA 1
ATOM 617 C C . ASN A 1 83 ? -14.426 -0.660 14.460 1.00 97.50 83 ASN A C 1
ATOM 619 O O . ASN A 1 83 ? -13.980 -1.110 13.403 1.00 97.50 83 ASN A O 1
ATOM 623 N N . ARG A 1 84 ? -14.359 0.637 14.773 1.00 97.06 84 ARG A N 1
ATOM 624 C CA . ARG A 1 84 ? -13.738 1.644 13.908 1.00 97.06 84 ARG A CA 1
ATOM 625 C C . ARG A 1 84 ? -12.279 1.328 13.607 1.00 97.06 84 ARG A C 1
ATOM 627 O O . ARG A 1 84 ? -11.904 1.405 12.440 1.00 97.06 84 ARG A O 1
ATOM 634 N N . ASP A 1 85 ? -11.509 0.911 14.604 1.00 97.38 85 ASP A N 1
ATOM 635 C CA . ASP A 1 85 ? -10.119 0.489 14.418 1.00 97.38 85 ASP A CA 1
ATOM 636 C C . ASP A 1 85 ? -10.025 -0.688 13.446 1.00 97.38 85 ASP A C 1
ATOM 638 O O . ASP A 1 85 ? -9.268 -0.634 12.479 1.00 97.38 85 ASP A O 1
ATOM 642 N N . THR A 1 86 ? -10.863 -1.718 13.608 1.00 97.00 86 THR A N 1
ATOM 643 C CA . THR A 1 86 ? -10.829 -2.864 12.681 1.00 97.00 86 THR A CA 1
ATOM 644 C C . THR A 1 86 ? -11.210 -2.492 11.248 1.00 97.00 86 THR A C 1
ATOM 646 O O . THR A 1 86 ? -10.723 -3.110 10.300 1.00 97.00 86 THR A O 1
ATOM 649 N N . VAL A 1 87 ? -12.095 -1.509 11.062 1.00 97.62 87 VAL A N 1
ATOM 650 C CA . VAL A 1 87 ? -12.454 -1.001 9.732 1.00 97.62 87 VAL A CA 1
ATOM 651 C C . VAL A 1 87 ? -11.287 -0.213 9.149 1.00 97.62 87 VAL A C 1
ATOM 653 O O . VAL A 1 87 ? -10.887 -0.482 8.017 1.00 97.62 87 VAL A O 1
ATOM 656 N N . PHE A 1 88 ? -10.695 0.685 9.937 1.00 97.88 88 PHE A N 1
ATOM 657 C CA . PHE A 1 88 ? -9.533 1.468 9.536 1.00 97.88 88 PHE A CA 1
ATOM 658 C C . PHE A 1 88 ? -8.361 0.574 9.125 1.00 97.88 88 PHE A C 1
ATOM 660 O O . PHE A 1 88 ? -7.792 0.778 8.056 1.00 97.88 88 PHE A O 1
ATOM 667 N N . GLU A 1 89 ? -8.035 -0.457 9.909 1.00 97.50 89 GLU A N 1
ATOM 668 C CA . GLU A 1 89 ? -6.954 -1.391 9.579 1.00 97.50 89 GLU A CA 1
ATOM 669 C C . GLU A 1 89 ? -7.181 -2.083 8.233 1.00 97.50 89 GLU A C 1
ATOM 671 O O . GLU A 1 89 ? -6.251 -2.207 7.429 1.00 97.50 89 GLU A O 1
ATOM 676 N N . ARG A 1 90 ? -8.416 -2.514 7.952 1.00 97.50 90 ARG A N 1
ATOM 677 C CA . ARG A 1 90 ? -8.758 -3.150 6.673 1.00 97.50 90 ARG A CA 1
ATOM 678 C C . ARG A 1 90 ? -8.638 -2.174 5.512 1.00 97.50 90 ARG A C 1
ATOM 680 O O . ARG A 1 90 ? -8.035 -2.523 4.499 1.00 97.50 90 ARG A O 1
ATOM 687 N N . GLU A 1 91 ? -9.188 -0.970 5.651 1.00 97.69 91 GLU A N 1
ATOM 688 C CA . GLU A 1 91 ? -9.129 0.056 4.607 1.00 97.69 91 GLU A CA 1
ATOM 689 C C . GLU A 1 91 ? -7.688 0.493 4.336 1.00 97.69 91 GLU A C 1
ATOM 691 O O . GLU A 1 91 ? -7.255 0.518 3.184 1.00 97.69 91 GLU A O 1
ATOM 696 N N . PHE A 1 92 ? -6.910 0.749 5.389 1.00 97.38 92 PHE A N 1
ATOM 697 C CA . PHE A 1 92 ? -5.498 1.099 5.289 1.00 97.38 92 PHE A CA 1
ATOM 698 C C . PHE A 1 92 ? -4.688 0.001 4.598 1.00 97.38 92 PHE A C 1
ATOM 700 O O . PHE A 1 92 ? -3.943 0.274 3.655 1.00 97.38 92 PHE A O 1
ATOM 707 N N . THR A 1 93 ? -4.872 -1.252 5.019 1.00 97.38 93 THR A N 1
ATOM 708 C CA . THR A 1 93 ? -4.186 -2.402 4.416 1.00 97.38 93 THR A CA 1
ATOM 709 C C . THR A 1 93 ? -4.561 -2.562 2.945 1.00 97.38 93 THR A C 1
ATOM 711 O O . THR A 1 93 ? -3.691 -2.827 2.117 1.00 97.38 93 THR A O 1
ATOM 714 N N . SER A 1 94 ? -5.837 -2.363 2.601 1.00 97.44 94 SER A N 1
ATOM 715 C CA . SER A 1 94 ? -6.311 -2.414 1.217 1.00 97.44 94 SER A CA 1
ATOM 716 C C . SER A 1 94 ? -5.664 -1.329 0.357 1.00 97.44 94 SER A C 1
ATOM 718 O O . SER A 1 94 ? -5.155 -1.638 -0.718 1.00 97.44 94 SER A O 1
ATOM 720 N N . MET A 1 95 ? -5.640 -0.077 0.828 1.00 97.44 95 MET A N 1
ATOM 721 C CA . MET A 1 95 ? -5.001 1.034 0.112 1.00 97.44 95 MET A CA 1
ATOM 722 C C . MET A 1 95 ? -3.497 0.804 -0.072 1.00 97.44 95 MET A C 1
ATOM 724 O O . MET A 1 95 ? -2.953 1.053 -1.147 1.00 97.44 95 MET A O 1
ATOM 728 N N . LEU A 1 96 ? -2.818 0.299 0.962 1.00 97.56 96 LEU A N 1
ATOM 729 C CA . LEU A 1 96 ? -1.391 0.002 0.893 1.00 97.56 96 LEU A CA 1
ATOM 730 C C . LEU A 1 96 ? -1.094 -1.089 -0.142 1.00 97.56 96 LEU A C 1
ATOM 732 O O . LEU A 1 96 ? -0.168 -0.941 -0.942 1.00 97.56 96 LEU A O 1
ATOM 736 N N . LEU A 1 97 ? -1.879 -2.170 -0.140 1.00 97.94 97 LEU A N 1
ATOM 737 C CA . LEU A 1 97 ? -1.729 -3.254 -1.108 1.00 97.94 97 LEU A CA 1
ATOM 738 C C . LEU A 1 97 ? -1.940 -2.776 -2.543 1.00 97.94 97 LEU A C 1
ATOM 740 O O . LEU A 1 97 ? -1.164 -3.161 -3.414 1.00 97.94 97 LEU A O 1
ATOM 744 N N . ASP A 1 98 ? -2.938 -1.929 -2.779 1.00 97.12 98 ASP A N 1
ATOM 745 C CA . ASP A 1 98 ? -3.233 -1.387 -4.106 1.00 97.12 98 ASP A CA 1
ATOM 746 C C . ASP A 1 98 ? -2.035 -0.601 -4.663 1.00 97.12 98 ASP A C 1
ATOM 748 O O . ASP A 1 98 ? -1.482 -0.950 -5.707 1.00 97.12 98 ASP A O 1
ATOM 752 N N . ILE A 1 99 ? -1.506 0.348 -3.882 1.00 97.56 99 ILE A N 1
ATOM 753 C CA . ILE A 1 99 ? -0.323 1.139 -4.260 1.00 97.56 99 ILE A CA 1
ATOM 754 C C . ILE A 1 99 ? 0.900 0.240 -4.493 1.00 97.56 99 ILE A C 1
ATOM 756 O O . ILE A 1 99 ? 1.665 0.446 -5.439 1.00 97.56 99 ILE A O 1
ATOM 760 N N . MET A 1 100 ? 1.114 -0.765 -3.639 1.00 97.19 100 MET A N 1
ATOM 761 C CA . MET A 1 100 ? 2.224 -1.707 -3.803 1.00 97.19 100 MET A CA 1
ATOM 762 C C . MET A 1 100 ? 2.104 -2.513 -5.101 1.00 97.19 100 MET A C 1
ATOM 764 O O . MET A 1 100 ? 3.112 -2.725 -5.782 1.00 97.19 100 MET A O 1
ATOM 768 N N . LEU A 1 101 ? 0.895 -2.954 -5.452 1.00 96.94 101 LEU A N 1
ATOM 769 C CA . LEU A 1 101 ? 0.631 -3.702 -6.679 1.00 96.94 101 LEU A CA 1
ATOM 770 C C . LEU A 1 101 ? 0.785 -2.823 -7.920 1.00 96.94 101 LEU A C 1
ATOM 772 O O . LEU A 1 101 ? 1.441 -3.246 -8.874 1.00 96.94 101 LEU A O 1
ATOM 776 N N . GLU A 1 102 ? 0.264 -1.597 -7.898 1.00 94.81 102 GLU A N 1
ATOM 777 C CA . GLU A 1 102 ? 0.449 -0.622 -8.976 1.00 94.81 102 GLU A CA 1
ATOM 778 C C . GLU A 1 102 ? 1.931 -0.310 -9.199 1.00 94.81 102 GLU A C 1
ATOM 780 O O . GLU A 1 102 ? 2.434 -0.384 -10.326 1.00 94.81 102 GLU A O 1
ATOM 785 N N . PHE A 1 103 ? 2.669 -0.035 -8.121 1.00 95.44 103 PHE A N 1
ATOM 786 C CA . PHE A 1 103 ? 4.104 0.217 -8.189 1.00 95.44 103 PHE A CA 1
ATOM 787 C C . PHE A 1 103 ? 4.869 -1.000 -8.722 1.00 95.44 103 PHE A C 1
ATOM 789 O O . PHE A 1 103 ? 5.771 -0.855 -9.555 1.00 95.44 103 PHE A O 1
ATOM 796 N N . HIS A 1 104 ? 4.510 -2.210 -8.286 1.00 95.50 104 HIS A N 1
ATOM 797 C CA . HIS A 1 104 ? 5.104 -3.440 -8.799 1.00 95.50 104 HIS A CA 1
ATOM 798 C C . HIS A 1 104 ? 4.828 -3.609 -10.299 1.00 95.50 104 HIS A C 1
ATOM 800 O O . HIS A 1 104 ? 5.754 -3.857 -11.068 1.00 95.50 104 HIS A O 1
ATOM 806 N N . ALA A 1 105 ? 3.583 -3.429 -10.743 1.00 93.12 105 ALA A N 1
ATOM 807 C CA . ALA A 1 105 ? 3.221 -3.537 -12.153 1.00 93.12 105 ALA A CA 1
ATOM 808 C C . ALA A 1 105 ? 3.984 -2.514 -13.010 1.00 93.12 105 ALA A C 1
ATOM 810 O O . ALA A 1 105 ? 4.556 -2.867 -14.046 1.00 93.12 105 ALA A O 1
ATOM 811 N N . TRP A 1 106 ? 4.066 -1.266 -12.547 1.00 91.56 106 TRP A N 1
ATOM 812 C CA . TRP A 1 106 ? 4.778 -0.200 -13.245 1.00 91.56 106 TRP A CA 1
ATOM 813 C C . TRP A 1 106 ? 6.290 -0.450 -13.318 1.00 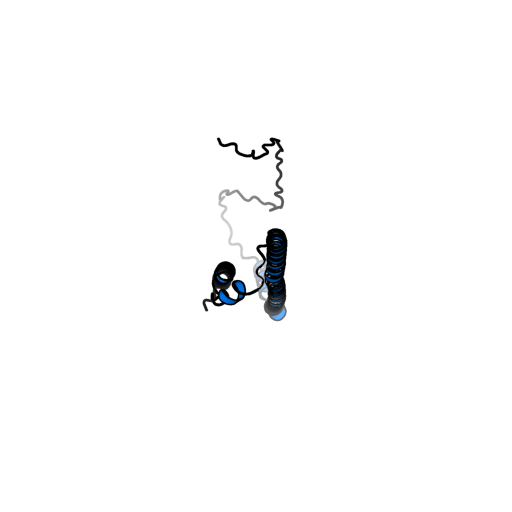91.56 106 TRP A C 1
ATOM 815 O O . TRP A 1 106 ? 6.894 -0.357 -14.391 1.00 91.56 106 TRP A O 1
ATOM 825 N N . SER A 1 107 ? 6.904 -0.826 -12.194 1.00 92.00 107 SER A N 1
ATOM 826 C CA . SER A 1 107 ? 8.340 -1.120 -12.119 1.00 92.00 107 SER A CA 1
ATOM 827 C C . SER A 1 107 ? 8.734 -2.408 -12.844 1.00 92.00 107 SER A C 1
ATOM 829 O O . SER A 1 107 ? 9.857 -2.494 -13.332 1.00 92.00 107 SER A O 1
ATOM 831 N N . ALA A 1 108 ? 7.831 -3.382 -12.982 1.00 89.31 108 ALA A N 1
ATOM 832 C CA . ALA A 1 108 ? 8.070 -4.597 -13.758 1.00 89.31 108 ALA A CA 1
ATOM 833 C C . ALA A 1 108 ? 7.932 -4.366 -15.274 1.00 89.31 108 ALA A C 1
ATOM 835 O O . ALA A 1 108 ? 8.711 -4.910 -16.059 1.00 89.31 108 ALA A O 1
ATOM 836 N N . ALA A 1 109 ? 6.963 -3.551 -15.705 1.00 85.00 109 ALA A N 1
ATOM 837 C CA . ALA A 1 109 ? 6.720 -3.289 -17.124 1.00 85.00 109 ALA A CA 1
ATOM 838 C C . ALA A 1 109 ? 7.793 -2.383 -17.755 1.00 85.00 109 ALA A C 1
ATOM 840 O O . ALA A 1 109 ? 8.206 -2.589 -18.900 1.00 85.00 109 ALA A O 1
ATOM 841 N N . ARG A 1 110 ? 8.273 -1.386 -17.006 1.00 85.06 110 ARG A N 1
ATOM 842 C CA . ARG A 1 110 ? 9.148 -0.331 -17.531 1.00 85.06 110 ARG A CA 1
ATOM 843 C C . ARG A 1 110 ? 10.523 -0.817 -18.030 1.00 85.06 110 ARG A C 1
ATOM 845 O O . ARG A 1 110 ? 10.862 -0.495 -19.170 1.00 85.06 110 ARG A O 1
ATOM 852 N N . PRO A 1 111 ? 11.295 -1.634 -17.286 1.00 86.81 111 PRO A N 1
ATOM 853 C CA . PRO A 1 111 ? 12.593 -2.132 -17.748 1.00 86.81 111 PRO A CA 1
ATOM 854 C C . PRO A 1 111 ? 12.492 -2.950 -19.034 1.00 86.81 111 PRO A C 1
ATOM 856 O O . PRO A 1 111 ? 13.399 -2.920 -19.866 1.00 86.81 111 PRO A O 1
ATOM 859 N N . ARG A 1 112 ? 11.381 -3.677 -19.214 1.00 81.12 112 ARG A N 1
ATOM 860 C CA . ARG A 1 112 ? 11.144 -4.475 -20.415 1.00 81.12 112 ARG A CA 1
ATOM 861 C C . ARG A 1 112 ? 10.965 -3.582 -21.642 1.00 81.12 112 ARG A C 1
ATOM 863 O O . ARG A 1 112 ? 11.675 -3.782 -22.622 1.00 81.12 112 ARG A O 1
ATOM 870 N N . GLY A 1 113 ? 10.104 -2.567 -21.559 1.00 85.00 113 GLY A N 1
ATOM 871 C CA . GLY A 1 113 ? 9.891 -1.621 -22.660 1.00 85.00 113 GLY A CA 1
ATOM 872 C C . GLY A 1 113 ? 11.146 -0.813 -23.005 1.00 85.00 113 GLY A C 1
ATOM 873 O O . GLY A 1 113 ? 11.499 -0.679 -24.176 1.00 85.00 113 GLY A O 1
ATOM 874 N N . GLU A 1 114 ? 11.877 -0.337 -21.994 1.00 88.25 114 GLU A N 1
ATOM 875 C CA . GLU A 1 114 ? 13.130 0.404 -22.199 1.00 88.25 114 GLU A CA 1
ATOM 876 C C . GLU A 1 114 ? 14.224 -0.475 -22.835 1.00 88.25 114 GLU A C 1
ATOM 878 O O . GLU A 1 114 ? 14.945 -0.026 -23.733 1.00 88.25 114 GLU A O 1
ATOM 883 N N . SER A 1 115 ? 14.329 -1.743 -22.420 1.00 86.75 115 SER A N 1
ATOM 884 C CA . SER A 1 115 ? 15.268 -2.704 -23.006 1.00 86.75 115 SER A CA 1
ATOM 885 C C . SER A 1 115 ? 14.897 -3.080 -24.438 1.00 86.75 115 SER A C 1
ATOM 887 O O . SER A 1 115 ? 15.795 -3.209 -25.268 1.00 86.75 115 SER A O 1
ATOM 889 N N . GLU A 1 116 ? 13.613 -3.291 -24.736 1.00 90.19 116 GLU A N 1
ATOM 890 C CA . GLU A 1 116 ? 13.144 -3.629 -26.085 1.00 90.19 116 GLU A CA 1
ATOM 891 C C . GLU A 1 116 ? 13.409 -2.470 -27.053 1.00 90.19 116 GLU A C 1
ATOM 893 O O . GLU A 1 116 ? 14.012 -2.680 -28.105 1.00 90.19 116 GLU A O 1
ATOM 898 N N . TYR A 1 117 ? 13.078 -1.235 -26.662 1.00 92.88 117 TYR A N 1
ATOM 899 C CA . TYR A 1 117 ? 13.385 -0.040 -27.452 1.00 92.88 117 TYR A CA 1
ATOM 900 C C . TYR A 1 117 ? 14.892 0.130 -27.688 1.00 92.88 117 TYR A C 1
ATOM 902 O O . TYR A 1 117 ? 15.340 0.346 -28.817 1.00 92.88 117 TYR A O 1
ATOM 910 N N . SER A 1 118 ? 15.697 -0.015 -26.631 1.00 90.88 118 SER A N 1
ATOM 911 C CA . SER A 1 118 ? 17.157 0.084 -26.736 1.00 90.88 118 SER A CA 1
ATOM 912 C C . SER A 1 118 ? 17.736 -1.016 -27.632 1.00 90.88 118 SER A C 1
ATOM 914 O O . SER A 1 118 ? 18.644 -0.753 -28.420 1.00 90.88 118 SER A O 1
ATOM 916 N N . GLY A 1 119 ? 17.188 -2.232 -27.554 1.00 91.94 119 GLY A N 1
ATOM 917 C CA . GLY A 1 119 ? 17.545 -3.354 -28.419 1.00 91.94 119 GLY A CA 1
ATOM 918 C C . GLY A 1 119 ? 17.247 -3.069 -29.890 1.00 91.94 119 GLY A C 1
ATOM 919 O O . GLY A 1 119 ? 18.146 -3.195 -30.718 1.00 91.94 119 GLY A O 1
ATOM 920 N N . GLN A 1 120 ? 16.038 -2.593 -30.203 1.00 93.62 120 GLN A N 1
ATOM 921 C CA . GLN A 1 120 ? 15.645 -2.221 -31.569 1.00 93.62 120 GLN A CA 1
ATOM 922 C C . GLN A 1 120 ? 16.531 -1.109 -32.137 1.00 93.62 120 GLN A C 1
ATOM 924 O O . GLN A 1 120 ? 16.956 -1.173 -33.289 1.00 93.62 120 GLN A O 1
ATOM 929 N N . LEU A 1 121 ? 16.862 -0.097 -31.330 1.00 96.06 121 LEU A N 1
ATOM 930 C CA . LEU A 1 121 ? 17.762 0.976 -31.751 1.00 96.06 121 LEU A CA 1
ATOM 931 C C . LEU A 1 121 ? 19.157 0.441 -32.103 1.00 96.06 121 LEU A C 1
ATOM 933 O O . LEU A 1 121 ? 19.759 0.873 -33.089 1.00 96.06 121 LEU A O 1
ATOM 937 N N . ILE A 1 122 ? 19.685 -0.486 -31.300 1.00 95.38 122 ILE A N 1
ATOM 938 C CA . ILE A 1 122 ? 20.975 -1.131 -31.566 1.00 95.38 122 ILE A CA 1
ATOM 939 C C . ILE A 1 122 ? 20.892 -1.981 -32.836 1.00 9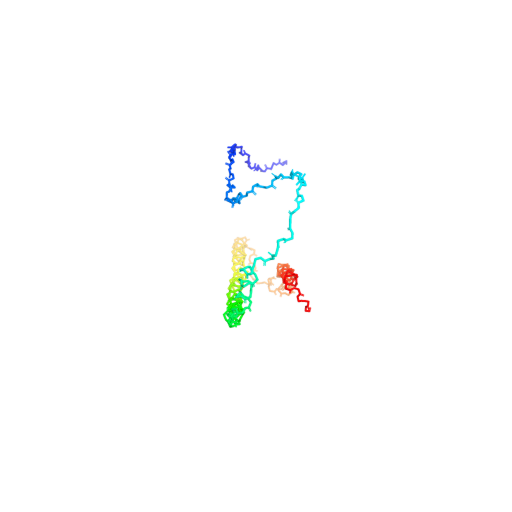5.38 122 ILE A C 1
ATOM 941 O O . ILE A 1 122 ? 21.766 -1.866 -33.690 1.00 95.38 122 ILE A O 1
ATOM 945 N N . GLU A 1 123 ? 19.839 -2.777 -32.997 1.00 93.19 123 GLU A N 1
ATOM 946 C CA . GLU A 1 123 ? 19.617 -3.615 -34.176 1.00 93.19 123 GLU A CA 1
ATOM 947 C C . GLU A 1 123 ? 19.543 -2.784 -35.462 1.00 93.19 123 GLU A C 1
ATOM 949 O O . GLU A 1 123 ? 20.234 -3.088 -36.434 1.00 93.19 123 GLU A O 1
ATOM 954 N N . GLN A 1 124 ? 18.815 -1.664 -35.448 1.00 95.44 124 GLN A N 1
ATOM 955 C CA . GLN A 1 124 ? 18.775 -0.732 -36.578 1.00 95.44 124 GLN A CA 1
ATOM 956 C C . GLN A 1 124 ? 20.153 -0.142 -36.892 1.00 95.44 124 GLN A C 1
ATOM 958 O O . GLN A 1 124 ? 20.531 -0.023 -38.059 1.00 95.44 124 GLN A O 1
ATOM 963 N N . ARG A 1 125 ? 20.934 0.223 -35.866 1.00 93.00 125 ARG A N 1
ATOM 964 C CA . ARG A 1 125 ? 22.303 0.729 -36.059 1.00 93.00 125 ARG A CA 1
ATOM 965 C C . ARG A 1 125 ? 23.213 -0.337 -36.658 1.00 93.00 125 ARG A C 1
ATOM 967 O O . ARG A 1 125 ? 23.969 -0.018 -37.571 1.00 93.00 125 ARG A O 1
ATOM 974 N N . ILE A 1 126 ? 23.115 -1.579 -36.186 1.00 91.62 126 ILE A N 1
ATOM 975 C CA . ILE A 1 126 ? 23.843 -2.722 -36.747 1.00 91.62 126 ILE A CA 1
ATOM 976 C C . ILE A 1 126 ? 23.439 -2.927 -38.208 1.00 91.62 126 ILE A C 1
ATOM 978 O O . ILE A 1 126 ? 24.316 -3.011 -39.062 1.00 91.62 126 ILE A O 1
ATOM 982 N N . GLY A 1 127 ? 22.140 -2.929 -38.517 1.00 91.31 127 GLY A N 1
ATOM 983 C CA . GLY A 1 127 ? 21.639 -3.063 -39.887 1.00 91.31 127 GLY A CA 1
ATOM 984 C C . GLY A 1 127 ? 22.164 -1.962 -40.811 1.00 91.31 127 GLY A C 1
ATOM 985 O O . GLY A 1 127 ? 22.630 -2.242 -41.914 1.00 91.31 127 GLY A O 1
ATOM 986 N N . LYS A 1 128 ? 22.192 -0.712 -40.332 1.00 92.62 128 LYS A N 1
ATOM 987 C CA . LYS A 1 128 ? 22.773 0.412 -41.075 1.00 92.62 128 LYS A CA 1
ATOM 988 C C . LYS A 1 128 ? 24.267 0.212 -41.334 1.00 92.62 128 LYS A C 1
ATOM 990 O O . LYS A 1 128 ? 24.701 0.368 -42.472 1.00 92.62 128 LYS A O 1
ATOM 995 N N . VAL A 1 129 ? 25.051 -0.151 -40.317 1.00 91.12 129 VAL A N 1
ATOM 996 C CA . VAL A 1 129 ? 26.492 -0.417 -40.479 1.00 91.12 129 VAL A CA 1
ATOM 997 C C . VAL A 1 129 ? 26.724 -1.560 -41.463 1.00 91.12 129 VAL A C 1
ATOM 999 O O . VAL A 1 129 ? 27.525 -1.413 -42.377 1.00 91.12 129 VAL A O 1
ATOM 1002 N N . MET A 1 130 ? 25.960 -2.646 -41.349 1.00 85.38 130 MET A N 1
ATOM 1003 C CA . MET A 1 130 ? 26.056 -3.798 -42.242 1.00 85.38 130 MET A CA 1
ATOM 1004 C C . MET A 1 130 ? 25.768 -3.420 -43.701 1.00 85.38 130 MET A C 1
ATOM 1006 O O . MET A 1 130 ? 26.496 -3.843 -44.596 1.00 85.38 130 MET A O 1
ATOM 1010 N N . SER A 1 131 ? 24.756 -2.577 -43.948 1.00 87.69 131 SER A N 1
ATOM 1011 C CA . SER A 1 131 ? 24.462 -2.080 -45.300 1.00 87.69 131 SER A CA 1
ATOM 1012 C C . SER A 1 131 ? 25.614 -1.249 -45.881 1.00 87.69 131 SER A C 1
ATOM 1014 O O . SER A 1 131 ? 25.986 -1.442 -47.036 1.00 87.69 131 SER A O 1
ATOM 1016 N N . ILE A 1 132 ? 26.244 -0.406 -45.055 1.00 89.38 132 ILE A N 1
ATOM 1017 C CA . ILE A 1 132 ? 27.396 0.420 -45.438 1.00 89.38 132 ILE A CA 1
ATOM 1018 C C . ILE A 1 132 ? 28.633 -0.452 -45.711 1.00 89.38 132 ILE A C 1
ATOM 1020 O O . ILE A 1 132 ? 29.350 -0.226 -46.682 1.00 89.38 132 ILE A O 1
ATOM 1024 N N . GLU A 1 133 ? 28.903 -1.461 -44.881 1.00 83.12 133 GLU A N 1
ATOM 1025 C CA . GLU A 1 133 ? 30.045 -2.370 -45.063 1.00 83.12 133 GLU A CA 1
ATOM 1026 C C . GLU A 1 133 ? 29.898 -3.251 -46.308 1.00 83.12 133 GLU A C 1
ATOM 1028 O O . GLU A 1 133 ? 30.891 -3.543 -46.984 1.00 83.12 133 GLU A O 1
ATOM 1033 N N . MET A 1 134 ? 28.664 -3.649 -46.627 1.00 86.81 134 MET A N 1
ATOM 1034 C CA . MET A 1 134 ? 28.336 -4.359 -47.859 1.00 86.81 134 MET A CA 1
ATOM 1035 C C . MET A 1 134 ? 28.601 -3.485 -49.087 1.00 86.81 134 MET A C 1
ATOM 1037 O O . MET A 1 134 ? 29.258 -3.942 -50.019 1.00 86.81 134 MET A O 1
ATOM 1041 N N . GLU A 1 135 ? 28.165 -2.224 -49.063 1.00 87.25 135 GLU A N 1
ATOM 1042 C CA . GLU A 1 135 ? 28.417 -1.257 -50.140 1.00 87.25 135 GLU A CA 1
ATOM 1043 C C . GLU A 1 135 ? 29.918 -0.975 -50.330 1.00 87.25 135 GLU A C 1
ATOM 1045 O O . GLU A 1 135 ? 30.399 -0.864 -51.454 1.00 87.25 135 GLU A O 1
ATOM 1050 N N . GLN A 1 136 ? 30.691 -0.943 -49.242 1.00 85.44 136 GLN A N 1
ATOM 1051 C CA . GLN A 1 136 ? 32.146 -0.748 -49.280 1.00 85.44 136 GLN A CA 1
ATOM 1052 C C . GLN A 1 136 ? 32.937 -2.006 -49.685 1.00 85.44 136 GLN A C 1
ATOM 1054 O O . GLN A 1 136 ? 34.169 -1.969 -49.705 1.00 85.44 136 GLN A O 1
ATOM 1059 N N . GLY A 1 137 ? 32.270 -3.131 -49.970 1.00 78.19 137 GLY A N 1
ATOM 1060 C CA . GLY A 1 137 ? 32.922 -4.390 -50.344 1.00 78.19 137 GLY A CA 1
ATOM 1061 C C . GLY A 1 137 ? 33.717 -5.049 -49.208 1.00 78.19 137 GLY A C 1
ATOM 1062 O O . GLY A 1 137 ? 34.582 -5.882 -49.467 1.00 78.19 137 GLY A O 1
ATOM 1063 N N . ARG A 1 138 ? 33.449 -4.682 -47.945 1.00 69.75 138 ARG A N 1
ATOM 1064 C CA . ARG A 1 138 ? 34.154 -5.192 -46.748 1.00 69.75 138 ARG A CA 1
ATOM 1065 C C . ARG A 1 138 ? 33.381 -6.290 -46.007 1.00 69.75 138 ARG A C 1
ATOM 1067 O O . ARG A 1 138 ? 33.829 -6.749 -44.957 1.00 69.75 138 ARG A O 1
ATOM 1074 N N . SER A 1 139 ? 32.242 -6.725 -46.546 1.00 57.78 139 SER A N 1
ATOM 1075 C CA . SER A 1 139 ? 31.373 -7.747 -45.955 1.00 57.78 139 SER A CA 1
ATOM 1076 C C . SER A 1 139 ? 31.962 -9.157 -46.108 1.00 57.78 139 SER A C 1
ATOM 1078 O O . SER A 1 139 ? 31.622 -9.909 -47.019 1.00 57.78 139 SER A O 1
ATOM 1080 N N . SER A 1 140 ? 32.847 -9.540 -45.188 1.00 56.41 140 SER A N 1
ATOM 1081 C CA . SER A 1 140 ? 33.117 -10.952 -44.904 1.00 56.41 140 SER A CA 1
ATOM 1082 C C . SER A 1 140 ? 32.102 -11.424 -43.870 1.00 56.41 140 SER A C 1
ATOM 1084 O O . SER A 1 140 ? 32.352 -11.395 -42.663 1.00 56.41 140 SER A O 1
ATOM 1086 N N . THR A 1 141 ? 30.921 -11.832 -44.329 1.00 58.44 141 THR A N 1
ATOM 1087 C CA . THR A 1 141 ? 29.958 -12.525 -43.472 1.00 58.44 141 THR A CA 1
ATOM 1088 C C . THR A 1 141 ? 30.618 -13.772 -42.883 1.00 58.44 141 THR A C 1
ATOM 1090 O O . THR A 1 141 ? 31.112 -14.611 -43.631 1.00 58.44 141 THR A O 1
ATOM 1093 N N . SER A 1 142 ? 30.556 -13.913 -41.556 1.00 53.47 142 SER A N 1
ATOM 1094 C CA . SER A 1 142 ? 30.989 -15.086 -40.781 1.00 53.47 142 SER A CA 1
ATOM 1095 C C . SER A 1 142 ? 32.497 -15.181 -40.512 1.00 53.47 142 SER A C 1
ATOM 1097 O O . SER A 1 142 ? 33.255 -15.657 -41.343 1.00 53.47 142 SER A O 1
ATOM 1099 N N . THR A 1 143 ? 32.938 -14.740 -39.324 1.00 48.25 143 THR A N 1
ATOM 1100 C CA . THR A 1 143 ? 33.918 -15.444 -38.450 1.00 48.25 143 THR A CA 1
ATOM 1101 C C . THR A 1 143 ? 34.219 -14.628 -37.181 1.00 48.25 143 THR A C 1
ATOM 1103 O O . THR A 1 143 ? 34.492 -15.210 -36.134 1.00 48.25 143 THR A O 1
ATOM 1106 N N . VAL A 1 144 ? 34.124 -13.291 -37.192 1.00 50.22 144 VAL A N 1
ATOM 1107 C CA . VAL A 1 144 ? 34.581 -12.507 -36.020 1.00 50.22 144 VAL A CA 1
ATOM 1108 C C . VAL A 1 144 ? 33.519 -12.365 -34.926 1.00 50.22 144 VAL A C 1
ATOM 1110 O O . VAL A 1 144 ? 33.871 -12.387 -33.749 1.00 50.22 144 VAL A O 1
ATOM 1113 N N . LEU A 1 145 ? 32.225 -12.328 -35.263 1.00 49.78 145 LEU A N 1
ATOM 1114 C CA . LEU A 1 145 ? 31.191 -12.272 -34.223 1.00 49.78 145 LEU A CA 1
ATOM 1115 C C . LEU A 1 145 ? 31.077 -13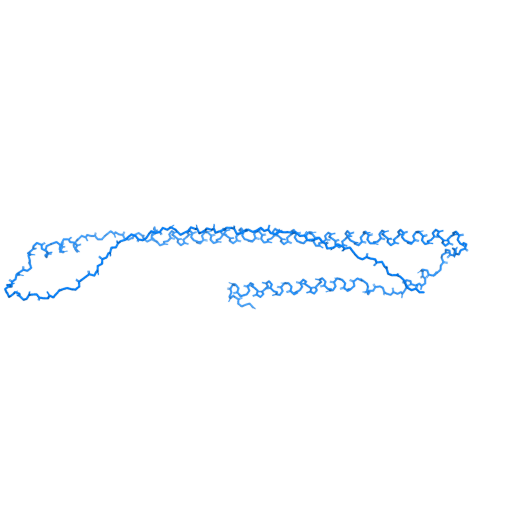.611 -33.474 1.00 49.78 145 LEU A C 1
ATOM 1117 O O . LEU A 1 145 ? 31.062 -13.615 -32.250 1.00 49.78 145 LEU A O 1
ATOM 1121 N N . SER A 1 146 ? 31.185 -14.762 -34.147 1.00 44.91 146 SER A N 1
ATOM 1122 C CA . SER A 1 146 ? 31.190 -16.073 -33.470 1.00 44.91 146 SER A CA 1
ATOM 1123 C C . SER A 1 146 ? 32.453 -16.345 -32.638 1.00 44.91 146 SER A C 1
ATOM 1125 O O . SER A 1 146 ? 32.407 -17.169 -31.727 1.00 44.91 146 SER A O 1
ATOM 1127 N N . ARG A 1 147 ? 33.578 -15.658 -32.898 1.00 42.44 147 ARG A N 1
ATOM 1128 C CA . ARG A 1 147 ? 34.822 -15.836 -32.122 1.00 42.44 147 ARG A CA 1
ATOM 1129 C C . ARG A 1 147 ? 34.926 -14.914 -30.900 1.00 42.44 147 ARG A C 1
ATOM 1131 O O . ARG A 1 147 ? 35.767 -15.163 -30.041 1.00 42.44 147 ARG A O 1
ATOM 1138 N N . ALA A 1 148 ? 34.063 -13.903 -30.785 1.00 44.22 148 ALA A N 1
ATOM 1139 C CA . ALA A 1 148 ? 34.062 -12.958 -29.666 1.00 44.22 148 ALA A CA 1
ATOM 1140 C C . ALA A 1 148 ? 32.886 -13.128 -28.681 1.00 44.22 148 ALA A C 1
ATOM 1142 O O . ALA A 1 148 ? 32.906 -12.516 -27.617 1.00 44.22 148 ALA A O 1
ATOM 1143 N N . TYR A 1 149 ? 31.918 -14.024 -28.925 1.00 46.69 149 TYR A N 1
ATOM 1144 C CA . TYR A 1 149 ? 30.906 -14.399 -27.913 1.00 46.69 149 TYR A CA 1
ATOM 1145 C C . TYR A 1 149 ? 31.399 -15.442 -26.895 1.00 46.69 149 TYR A C 1
ATOM 1147 O O . TYR A 1 149 ? 30.617 -16.192 -26.317 1.00 46.69 149 TYR A O 1
ATOM 1155 N N . ARG A 1 150 ? 32.708 -15.458 -26.622 1.00 43.62 150 ARG A N 1
ATOM 1156 C CA . ARG A 1 150 ? 33.249 -15.938 -25.343 1.00 43.62 150 ARG A CA 1
ATOM 1157 C C . ARG A 1 150 ? 33.763 -14.778 -24.489 1.00 43.62 150 ARG A C 1
ATOM 1159 O O . ARG A 1 150 ? 34.665 -14.961 -23.683 1.00 43.62 150 ARG A O 1
ATOM 1166 N N . ILE A 1 151 ? 33.197 -13.585 -24.659 1.00 54.12 151 ILE A N 1
ATOM 1167 C CA . ILE A 1 151 ? 33.168 -12.599 -23.583 1.00 54.12 151 ILE A CA 1
ATOM 1168 C C . ILE A 1 151 ? 31.965 -12.987 -22.719 1.00 54.12 151 ILE A C 1
ATOM 1170 O O . ILE A 1 151 ? 30.833 -12.931 -23.208 1.00 54.12 151 ILE A O 1
ATOM 1174 N N . PRO A 1 152 ? 32.166 -13.420 -21.463 1.00 45.12 152 PRO A N 1
ATOM 1175 C CA . PRO A 1 152 ? 31.061 -13.523 -20.531 1.00 45.12 152 PRO A CA 1
ATOM 1176 C C . PRO A 1 152 ? 30.466 -12.118 -20.449 1.00 45.12 152 PRO A C 1
ATOM 1178 O O . PRO A 1 152 ? 31.158 -11.178 -20.065 1.00 45.12 152 PRO A O 1
ATOM 1181 N N . PHE A 1 153 ? 29.205 -11.949 -20.831 1.00 49.91 153 PHE A N 1
ATOM 1182 C CA . PHE A 1 153 ? 28.449 -10.743 -20.521 1.00 49.91 153 PHE A CA 1
ATOM 1183 C C . PHE A 1 153 ? 27.815 -10.908 -19.125 1.00 49.91 153 PHE A C 1
ATOM 1185 O O . PHE A 1 153 ? 26.702 -11.424 -19.043 1.00 49.91 153 PHE A O 1
ATOM 1192 N N . PRO A 1 154 ? 28.458 -10.448 -18.027 1.00 51.53 154 PRO A N 1
ATOM 1193 C CA . PRO A 1 154 ? 27.723 -10.092 -16.818 1.00 51.53 154 PRO A CA 1
ATOM 1194 C C . PRO A 1 154 ? 27.836 -8.598 -16.467 1.00 51.53 154 PRO A C 1
ATOM 1196 O O . PRO A 1 154 ? 27.285 -8.182 -15.456 1.00 51.53 154 PRO A O 1
ATOM 1199 N N . PHE A 1 155 ? 28.521 -7.764 -17.265 1.00 50.75 155 PHE A N 1
ATOM 1200 C CA . PHE A 1 155 ? 28.953 -6.439 -16.784 1.00 50.75 155 PHE A CA 1
ATOM 1201 C C . PHE A 1 155 ? 28.095 -5.225 -17.183 1.00 50.75 155 PHE A C 1
ATOM 1203 O O . PHE A 1 155 ? 28.234 -4.173 -16.572 1.00 50.75 155 PHE A O 1
ATOM 1210 N N . LEU A 1 156 ? 27.189 -5.339 -18.162 1.00 48.78 156 LEU A N 1
ATOM 1211 C CA . LEU A 1 156 ? 26.327 -4.212 -18.582 1.00 48.78 156 LEU A CA 1
ATOM 1212 C C . LEU A 1 156 ? 24.891 -4.285 -18.044 1.00 48.78 156 LEU A C 1
ATOM 1214 O O . LEU A 1 156 ? 24.183 -3.284 -18.063 1.00 48.78 156 LEU A O 1
ATOM 1218 N N . ARG A 1 157 ? 24.467 -5.441 -17.516 1.00 51.03 157 ARG A N 1
ATOM 1219 C CA . ARG A 1 157 ? 23.204 -5.569 -16.767 1.00 51.03 157 ARG A CA 1
ATOM 1220 C C . ARG A 1 157 ? 23.374 -5.320 -15.271 1.00 51.03 157 ARG A C 1
ATOM 1222 O O . ARG A 1 157 ? 22.382 -5.081 -14.600 1.00 51.03 157 ARG A O 1
ATOM 1229 N N . SER A 1 158 ? 24.596 -5.365 -14.744 1.00 53.50 158 SER A N 1
ATOM 1230 C CA . SER A 1 158 ? 24.824 -5.265 -13.306 1.00 53.50 158 SER A CA 1
ATOM 1231 C C . SER A 1 158 ? 24.647 -3.842 -12.790 1.00 53.50 158 SER A C 1
ATOM 1233 O O . SER A 1 158 ? 23.962 -3.664 -11.805 1.00 53.50 158 SER A O 1
ATOM 1235 N N . THR A 1 159 ? 25.171 -2.804 -13.438 1.00 58.28 159 THR A N 1
ATOM 1236 C CA . THR A 1 159 ? 25.239 -1.475 -12.795 1.00 58.28 159 THR A CA 1
ATOM 1237 C C . THR A 1 159 ? 23.877 -0.810 -12.580 1.00 58.28 159 THR A C 1
ATOM 1239 O O . THR A 1 159 ? 23.623 -0.298 -11.494 1.00 58.28 159 THR A O 1
ATOM 1242 N N . LEU A 1 160 ? 22.978 -0.852 -13.569 1.00 61.12 160 LEU A N 1
ATOM 1243 C CA . LEU A 1 160 ? 21.635 -0.266 -13.446 1.00 61.12 160 LEU A CA 1
ATOM 1244 C C . LEU A 1 160 ? 20.708 -1.108 -12.560 1.00 61.12 160 LEU A C 1
ATOM 1246 O O . LEU A 1 160 ? 19.938 -0.556 -11.773 1.00 61.12 160 LEU A O 1
ATOM 1250 N N . ILE A 1 161 ? 20.794 -2.439 -12.657 1.00 69.75 161 ILE A N 1
ATOM 1251 C CA . ILE A 1 161 ? 20.004 -3.350 -11.815 1.00 69.75 161 ILE A CA 1
ATOM 1252 C C . ILE A 1 161 ? 20.500 -3.296 -10.366 1.00 69.75 161 ILE A C 1
ATOM 1254 O O . ILE A 1 161 ? 19.698 -3.312 -9.441 1.00 69.75 161 ILE A O 1
ATOM 1258 N N . GLU A 1 162 ? 21.805 -3.160 -10.144 1.00 69.06 162 GLU A N 1
ATOM 1259 C CA . GLU A 1 162 ? 22.377 -3.067 -8.803 1.00 69.06 162 GLU A CA 1
ATOM 1260 C C . GLU A 1 162 ? 22.104 -1.695 -8.169 1.00 69.06 162 GLU A C 1
ATOM 1262 O O . GLU A 1 162 ? 21.807 -1.641 -6.977 1.00 69.06 162 GLU A O 1
ATOM 1267 N N . ASP A 1 163 ? 22.113 -0.598 -8.942 1.00 71.75 163 ASP A N 1
ATOM 1268 C CA . ASP A 1 163 ? 21.724 0.730 -8.436 1.00 71.75 163 ASP A CA 1
ATOM 1269 C C . ASP A 1 163 ? 20.235 0.775 -8.064 1.00 71.75 163 ASP A C 1
ATOM 1271 O O . ASP A 1 163 ? 19.868 1.243 -6.986 1.00 71.75 163 ASP A O 1
ATOM 1275 N N . THR A 1 164 ? 19.362 0.205 -8.899 1.00 74.44 164 THR A N 1
ATOM 1276 C CA . THR A 1 164 ? 17.929 0.093 -8.575 1.00 74.44 164 THR A CA 1
ATOM 1277 C C . THR A 1 164 ? 17.674 -0.854 -7.400 1.00 74.44 164 THR A C 1
ATOM 1279 O O . THR A 1 164 ? 16.882 -0.514 -6.519 1.00 74.44 164 THR A O 1
ATOM 1282 N N . ARG A 1 165 ? 18.399 -1.978 -7.292 1.00 79.62 165 ARG A N 1
ATOM 1283 C CA . ARG A 1 165 ? 18.337 -2.874 -6.121 1.00 79.62 165 ARG A CA 1
ATOM 1284 C C . ARG A 1 165 ? 18.797 -2.172 -4.845 1.00 79.62 165 ARG A C 1
ATOM 1286 O O . ARG A 1 165 ? 18.191 -2.361 -3.791 1.00 79.62 165 ARG A O 1
ATOM 1293 N N . ARG A 1 166 ? 19.851 -1.356 -4.927 1.00 83.38 166 ARG A N 1
ATOM 1294 C CA . ARG A 1 166 ? 20.370 -0.580 -3.796 1.00 83.38 166 ARG A CA 1
ATOM 1295 C C . ARG A 1 166 ? 19.359 0.464 -3.333 1.00 83.38 166 ARG A C 1
ATOM 1297 O O . ARG A 1 166 ? 19.018 0.477 -2.156 1.00 83.38 166 ARG A O 1
ATOM 1304 N N . ARG A 1 167 ? 18.801 1.248 -4.261 1.00 78.94 167 ARG A N 1
ATOM 1305 C CA . ARG A 1 167 ? 17.754 2.241 -3.964 1.00 78.94 167 ARG A CA 1
ATOM 1306 C C . ARG A 1 167 ? 16.512 1.608 -3.345 1.00 78.94 167 ARG A C 1
ATOM 1308 O O . ARG A 1 167 ? 15.972 2.150 -2.386 1.00 78.94 167 ARG A O 1
ATOM 1315 N N . LEU A 1 168 ? 16.086 0.450 -3.850 1.00 87.19 168 LEU A N 1
ATOM 1316 C CA . LEU A 1 168 ? 14.956 -0.285 -3.285 1.00 87.19 168 LEU A CA 1
ATOM 1317 C C . LEU A 1 168 ? 15.256 -0.780 -1.862 1.00 87.19 168 LEU A C 1
ATOM 1319 O O . LEU A 1 168 ? 14.416 -0.657 -0.976 1.00 87.19 168 LEU A O 1
ATOM 1323 N N . SER A 1 169 ? 16.464 -1.298 -1.624 1.00 90.19 169 SER A N 1
ATOM 1324 C CA . SER A 1 169 ? 16.902 -1.729 -0.292 1.00 90.19 169 SER A CA 1
ATOM 1325 C C . SER A 1 169 ? 16.917 -0.569 0.709 1.00 90.19 169 SER A C 1
ATOM 1327 O O . SER A 1 169 ? 16.444 -0.719 1.835 1.00 90.19 169 SER A O 1
ATOM 1329 N N . ASP A 1 170 ? 17.405 0.598 0.289 1.00 89.38 170 ASP A N 1
ATOM 1330 C CA . ASP A 1 170 ? 17.461 1.794 1.130 1.00 89.38 170 ASP A CA 1
ATOM 1331 C C . ASP A 1 170 ? 16.062 2.370 1.406 1.00 89.38 170 ASP A C 1
ATOM 1333 O O . ASP A 1 170 ? 15.767 2.736 2.544 1.00 89.38 170 ASP A O 1
ATOM 1337 N N . PHE A 1 171 ? 15.161 2.354 0.418 1.00 91.50 171 PHE A N 1
ATOM 1338 C CA . PHE A 1 171 ? 13.756 2.726 0.609 1.00 91.50 171 PHE A CA 1
ATOM 1339 C C . PHE A 1 171 ? 13.054 1.811 1.619 1.00 91.50 171 PHE A C 1
ATOM 1341 O O . PHE A 1 171 ? 12.437 2.299 2.562 1.00 91.50 171 PHE A O 1
ATOM 1348 N N . ILE A 1 172 ? 13.202 0.488 1.484 1.00 90.56 172 ILE A N 1
ATOM 1349 C CA . ILE A 1 172 ? 12.605 -0.477 2.422 1.00 90.56 172 ILE A CA 1
ATOM 1350 C C . ILE A 1 172 ? 13.129 -0.247 3.842 1.00 90.56 172 ILE A C 1
ATOM 1352 O O . ILE A 1 172 ? 12.353 -0.314 4.791 1.00 90.56 172 ILE A O 1
ATOM 1356 N N . LYS A 1 173 ? 14.423 0.052 4.011 1.00 90.06 173 LYS A N 1
ATOM 1357 C CA . LYS A 1 173 ? 14.977 0.399 5.328 1.00 90.06 173 LYS A CA 1
ATOM 1358 C C . LYS A 1 173 ? 14.348 1.663 5.898 1.00 90.06 173 LYS A C 1
ATOM 1360 O O . LYS A 1 173 ? 14.025 1.669 7.077 1.00 90.06 173 LYS A O 1
ATOM 1365 N N . GLN A 1 174 ? 14.157 2.704 5.089 1.00 87.12 174 GLN A N 1
ATOM 1366 C CA . GLN A 1 174 ? 13.502 3.925 5.560 1.00 87.12 174 GLN A CA 1
ATOM 1367 C C . GLN A 1 174 ? 12.042 3.694 5.935 1.00 87.12 174 GLN A C 1
ATOM 1369 O O . GLN A 1 174 ? 11.609 4.180 6.972 1.00 87.12 174 GLN A O 1
ATOM 1374 N N . VAL A 1 175 ? 11.307 2.913 5.144 1.00 90.00 175 VAL A N 1
ATOM 1375 C CA . VAL A 1 175 ? 9.918 2.554 5.452 1.00 90.00 175 VAL A CA 1
ATOM 1376 C C . VAL A 1 175 ? 9.842 1.741 6.741 1.00 90.00 175 VAL A C 1
ATOM 1378 O O . VAL A 1 175 ? 9.014 2.044 7.589 1.00 90.00 175 VAL A O 1
ATOM 1381 N N . LYS A 1 176 ? 10.735 0.763 6.933 1.00 87.62 176 LYS A N 1
ATOM 1382 C CA . LYS A 1 176 ? 10.828 0.005 8.189 1.00 87.62 176 LYS A CA 1
ATOM 1383 C C . LYS A 1 176 ? 11.146 0.904 9.376 1.00 87.62 176 LYS A C 1
ATOM 1385 O O . LYS A 1 176 ? 10.460 0.832 10.377 1.00 87.62 176 LYS A O 1
ATOM 1390 N N . LEU A 1 177 ? 12.121 1.799 9.240 1.00 86.88 177 LEU A N 1
ATOM 1391 C CA . LEU A 1 177 ? 12.513 2.712 10.314 1.00 86.88 177 LEU A CA 1
ATOM 1392 C C . LEU A 1 177 ? 11.390 3.705 10.653 1.00 86.88 177 LEU A C 1
ATOM 1394 O O . LEU A 1 177 ? 11.167 4.007 11.821 1.00 86.88 177 LEU A O 1
ATOM 1398 N N . ALA A 1 178 ? 10.652 4.178 9.647 1.00 83.19 178 ALA A N 1
ATOM 1399 C CA . ALA A 1 178 ? 9.474 5.015 9.844 1.00 83.19 178 ALA A CA 1
ATOM 1400 C C . ALA A 1 178 ? 8.321 4.240 10.499 1.00 83.19 178 ALA A C 1
ATOM 1402 O O . ALA A 1 178 ? 7.657 4.782 11.377 1.00 83.19 178 ALA A O 1
ATOM 1403 N N . LEU A 1 179 ? 8.107 2.979 10.112 1.00 81.31 179 LEU A N 1
ATOM 1404 C CA . LEU A 1 179 ? 7.129 2.095 10.743 1.00 81.31 179 LEU A CA 1
ATOM 1405 C C . LEU A 1 179 ? 7.499 1.798 12.198 1.00 81.31 179 LEU A C 1
ATOM 1407 O O . LEU A 1 179 ? 6.634 1.940 13.054 1.00 81.31 179 LEU A O 1
ATOM 1411 N N . ASP A 1 180 ? 8.756 1.477 12.504 1.00 83.06 180 ASP A N 1
ATOM 1412 C CA . ASP A 1 180 ? 9.234 1.252 13.877 1.00 83.06 180 ASP A CA 1
ATOM 1413 C C . ASP A 1 180 ? 9.065 2.516 14.731 1.00 83.06 180 ASP A C 1
ATOM 1415 O O . ASP A 1 180 ? 8.596 2.454 15.867 1.00 83.06 180 ASP A O 1
ATOM 1419 N N . ALA A 1 181 ? 9.394 3.687 14.174 1.00 79.94 181 ALA A N 1
ATOM 1420 C CA . ALA A 1 181 ? 9.220 4.970 14.852 1.00 79.94 181 ALA A CA 1
ATOM 1421 C C . ALA A 1 181 ? 7.743 5.321 15.098 1.00 79.94 181 ALA A C 1
ATOM 1423 O O . ALA A 1 181 ? 7.427 5.945 16.109 1.00 79.94 181 ALA A O 1
ATOM 1424 N N . LEU A 1 182 ? 6.846 4.937 14.185 1.00 74.94 182 LEU A N 1
ATOM 1425 C CA . LEU A 1 182 ? 5.417 5.237 14.272 1.00 74.94 182 LEU A CA 1
ATOM 1426 C C . LEU A 1 182 ? 4.659 4.241 15.158 1.00 74.94 182 LEU A C 1
ATOM 1428 O O . LEU A 1 182 ? 3.717 4.625 15.843 1.00 74.94 182 LEU A O 1
ATOM 1432 N N . THR A 1 183 ? 5.063 2.971 15.144 1.00 78.56 183 THR A N 1
ATOM 1433 C CA . THR A 1 183 ? 4.391 1.892 15.883 1.00 78.56 183 THR A CA 1
ATOM 1434 C C . THR A 1 183 ? 5.000 1.639 17.258 1.00 78.56 183 THR A C 1
ATOM 1436 O O . THR A 1 183 ? 4.339 1.046 18.104 1.00 78.56 183 THR A O 1
ATOM 1439 N N . GLY A 1 184 ? 6.236 2.081 17.518 1.00 67.75 184 GLY A N 1
ATOM 1440 C CA . GLY A 1 184 ? 6.925 1.884 18.799 1.00 67.75 184 GLY A CA 1
ATOM 1441 C C . GLY A 1 184 ? 7.232 0.417 19.138 1.00 67.75 184 GLY A C 1
ATOM 1442 O O . GLY A 1 184 ? 7.759 0.137 20.215 1.00 67.75 184 GLY A O 1
ATOM 1443 N N . ILE A 1 185 ? 6.919 -0.520 18.239 1.00 60.66 185 ILE A N 1
ATOM 1444 C CA . ILE A 1 185 ? 7.130 -1.956 18.411 1.00 60.66 185 ILE A CA 1
AT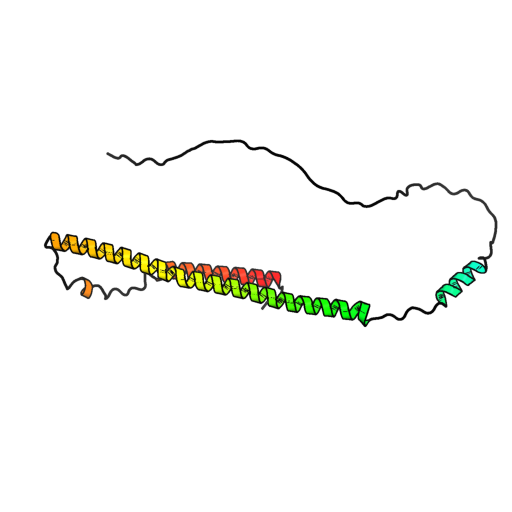OM 1445 C C . ILE A 1 185 ? 8.488 -2.284 17.790 1.00 60.66 185 ILE A C 1
ATOM 1447 O O . ILE A 1 185 ? 8.609 -2.445 16.581 1.00 60.66 185 ILE A O 1
ATOM 1451 N N . GLN A 1 186 ? 9.525 -2.344 18.628 1.00 53.94 186 GLN A N 1
ATOM 1452 C CA . GLN A 1 186 ? 10.825 -2.885 18.229 1.00 53.94 186 GLN A CA 1
ATOM 1453 C C . GLN A 1 186 ? 10.683 -4.396 18.024 1.00 53.94 186 GLN A C 1
ATOM 1455 O O . GLN A 1 186 ? 10.375 -5.116 18.977 1.00 53.94 186 GLN A O 1
ATOM 1460 N N . LEU A 1 187 ? 10.894 -4.855 16.791 1.00 48.88 187 LEU A N 1
ATOM 1461 C CA . LEU A 1 187 ? 10.980 -6.271 16.428 1.00 48.88 187 LEU A CA 1
ATOM 1462 C C . LEU A 1 187 ? 12.444 -6.701 16.291 1.00 48.88 187 LEU A C 1
ATOM 1464 O O . LEU A 1 187 ? 13.232 -5.934 15.691 1.00 48.88 187 LEU A O 1
#

pLDDT: mean 71.54, std 22.23, range [32.25, 97.94]